Protein AF-A0A9X4NNP7-F1 (afdb_monomer)

Radius of gyration: 19.46 Å; Cα contacts (8 Å, |Δi|>4): 452; chains: 1; bounding box: 44×40×58 Å

Foldseek 3Di:
DEEEEAADEEPPPLVPDPSSVVQVVCVVVVHQAAYEHLYDHQCVLVVCVVVVNDDPVRYHDLVCLLAPDDAPFAAFAAPVNDDDDPQWDWDDDPFWIFTDHPPHTAKIFGAGPVRGTAWIWGQDPFGIWIWGAHRRHATAKIWDAGNVRHTAKMWGAHSHRHTQWMDGPQKIAGDPVRVVVDPDRIDNHVLVVSLRSVCVVCVVPDLVPYAYEYAPVDPSSVVSCPPPPRVVRYDYDYD

Secondary structure (DSSP, 8-state):
-EEEEE---TT--GGG-HHHHHHHHHHHTT--EEEEE-S--TTHHHHHHHTT---TTTEEEGGGGG--S--S-SSPPPTTTS---TTPEEEE-SSEEEEEETTEEEEEEEE-TTSSEEEEEEEETTEEEEEEE-TTS-EEEEEEEETTS-EEEEEEE-TTS-EEEEEETTEEEE-TTTGGGSS-SEES-HHHHHHHHHHHHTTT--TTT-EEEEETT-HHHHHHHTT-S-GGGEEEE--

InterPro domains:
  IPR022372 Accessory secretory system protein Asp1 [PF16993] (9-215)

Organism: NCBI:txid1358

Nearest PDB structures (foldseek):
  6oyc-assembly4_A  TM=8.440E-01  e=4.037E-16  Streptococcus agalactiae 2603V/R
  5vae-assembly5_E  TM=7.905E-01  e=2.064E-16  Streptococcus gordonii
  5vaf-assembly1_A  TM=8.059E-01  e=5.557E-15  Streptococcus gordonii
  5vae-assembly5_G  TM=7.915E-01  e=5.907E-15  Streptococcus gordonii
  5vae-assembly1_A  TM=7.847E-01  e=2.157E-13  Streptococcus gordonii

Sequence (239 aa):
MLYFLTDWRSEHPLESDILFNVNTIFQEGGFETKLINTQFSPFLNYLMNVFESYDSDHFIQLLDIMSNRFALNYAPLTLNDLDFPKGWERTYTRGSVLLSTEGLIKAEVYFNSFGFVSQVHYPTSLGKEIHVYSEKGTLLTQSSFDASGEAIEQRLFDEGGQLILTQWGGAVFIEKDYQKHFKKVTYASFKEICMELLHITLVNFNPKEDRLVVDGTNDWVMSLIEGIGFPESVVYIFS

Solvent-accessible surface area (backbone atoms only — not comparable to full-atom values): 13244 Å² total; per-residue (Å²): 82,39,36,36,55,43,68,52,43,73,89,56,67,54,92,78,31,66,67,55,53,53,49,50,54,40,47,77,70,71,44,63,54,32,41,37,28,71,38,77,34,56,51,47,68,63,56,32,45,77,70,76,61,67,43,80,90,36,50,41,55,52,74,55,77,76,49,88,51,68,54,80,39,89,45,52,30,46,80,83,75,54,92,65,68,88,76,48,47,80,46,82,57,99,72,37,36,39,29,24,47,97,87,42,75,55,33,38,39,32,55,44,98,87,69,31,43,36,36,39,38,30,70,46,98,58,27,34,35,38,38,33,33,25,52,32,43,28,59,34,36,45,37,34,26,36,76,88,65,50,73,56,36,39,37,38,33,28,43,57,64,46,70,41,34,42,33,45,86,55,30,30,40,45,28,80,93,46,31,88,82,44,98,55,53,64,39,78,30,65,64,58,52,52,42,53,45,49,53,60,76,47,67,82,65,44,64,91,73,28,35,42,37,34,51,68,77,38,67,69,61,48,62,55,53,75,77,50,95,52,67,90,23,53,43,72,41,80,127

pLDDT: mean 90.66, std 7.41, range [61.44, 98.31]

Mean predicted aligned error: 4.86 Å

Structure (mmCIF, N/CA/C/O backbone):
data_AF-A0A9X4NNP7-F1
#
_entry.id   AF-A0A9X4NNP7-F1
#
loop_
_atom_site.group_PDB
_atom_site.id
_atom_site.type_symbol
_atom_site.label_atom_id
_atom_site.label_alt_id
_atom_site.label_comp_id
_atom_site.label_asym_id
_atom_site.label_entity_id
_atom_site.label_seq_id
_atom_site.pdbx_PDB_ins_code
_atom_site.Cartn_x
_atom_site.Cartn_y
_atom_site.Cartn_z
_atom_site.occupancy
_atom_site.B_iso_or_equiv
_atom_site.auth_seq_id
_atom_site.auth_comp_id
_atom_site.auth_asym_id
_atom_site.auth_atom_id
_atom_site.pdbx_PDB_model_num
ATOM 1 N N . MET A 1 1 ? -7.729 4.854 25.369 1.00 94.06 1 MET A N 1
ATOM 2 C CA . MET A 1 1 ? -6.806 4.885 24.211 1.00 94.06 1 MET A CA 1
ATOM 3 C C . MET A 1 1 ? -7.452 5.659 23.064 1.00 94.06 1 MET A C 1
ATOM 5 O O . MET A 1 1 ? -8.674 5.616 22.925 1.00 94.06 1 MET A O 1
ATOM 9 N N . LEU A 1 2 ? -6.673 6.375 22.250 1.00 95.88 2 LEU A N 1
ATOM 10 C CA . LEU A 1 2 ? -7.163 7.005 21.014 1.00 95.88 2 LEU A CA 1
ATOM 11 C C . LEU A 1 2 ? -6.620 6.258 19.796 1.00 95.88 2 LEU A C 1
ATOM 13 O O . LEU A 1 2 ? -5.416 6.081 19.668 1.00 95.88 2 LEU A O 1
ATOM 17 N N . TYR A 1 3 ? -7.491 5.841 18.888 1.00 96.31 3 TYR A N 1
ATOM 18 C CA . TYR A 1 3 ? -7.107 5.191 17.639 1.00 96.31 3 TYR A CA 1
ATOM 19 C C . TYR A 1 3 ? -7.367 6.154 16.487 1.00 96.31 3 TYR A C 1
ATOM 21 O O . TYR A 1 3 ? -8.482 6.635 16.361 1.00 96.31 3 TYR A O 1
ATOM 29 N N . PHE A 1 4 ? -6.382 6.429 15.646 1.00 95.69 4 PHE A N 1
ATOM 30 C CA . PHE A 1 4 ? -6.497 7.317 14.492 1.00 95.69 4 PHE A CA 1
ATOM 31 C C . PHE A 1 4 ? -6.495 6.478 13.220 1.00 95.69 4 PHE A C 1
ATOM 33 O O . PHE A 1 4 ? -5.534 5.753 12.972 1.00 95.69 4 PHE A O 1
ATOM 40 N N . LEU A 1 5 ? -7.562 6.546 12.425 1.00 95.56 5 LEU A N 1
ATOM 41 C CA . LEU A 1 5 ? -7.679 5.777 11.186 1.00 95.56 5 LEU A CA 1
ATOM 42 C C . LEU A 1 5 ? -7.314 6.649 9.985 1.00 95.56 5 LEU A C 1
ATOM 44 O O . LEU A 1 5 ? -7.959 7.669 9.753 1.00 95.56 5 LEU A O 1
ATOM 48 N N . THR A 1 6 ? -6.311 6.233 9.216 1.00 93.69 6 THR A N 1
ATOM 49 C CA . THR A 1 6 ? -5.766 7.010 8.093 1.00 93.69 6 THR A CA 1
ATOM 50 C C . THR A 1 6 ? -5.793 6.210 6.791 1.00 93.69 6 THR A C 1
ATOM 52 O O . THR A 1 6 ? -6.004 4.991 6.783 1.00 93.69 6 THR A O 1
ATOM 55 N N . ASP A 1 7 ? -5.609 6.891 5.663 1.00 91.69 7 ASP A N 1
ATOM 56 C CA . ASP A 1 7 ? -5.553 6.310 4.318 1.00 91.69 7 ASP A CA 1
ATOM 57 C C . ASP A 1 7 ? -4.307 6.771 3.542 1.00 91.69 7 ASP A C 1
ATOM 59 O O . ASP A 1 7 ? -4.304 6.916 2.317 1.00 91.69 7 ASP A O 1
ATOM 63 N N . TRP A 1 8 ? -3.216 6.987 4.266 1.00 90.62 8 TRP A N 1
ATOM 64 C CA . TRP A 1 8 ? -1.974 7.486 3.706 1.00 90.62 8 TRP A CA 1
ATOM 65 C C . TRP A 1 8 ? -1.396 6.510 2.687 1.00 90.62 8 TRP A C 1
ATOM 67 O O . TRP A 1 8 ? -1.124 5.339 2.973 1.00 90.62 8 TRP A O 1
ATOM 77 N N . ARG A 1 9 ? -1.175 7.023 1.480 1.00 85.12 9 ARG A N 1
ATOM 78 C CA . ARG A 1 9 ? -0.478 6.324 0.397 1.00 85.12 9 ARG A CA 1
ATOM 79 C C . ARG A 1 9 ? 0.996 6.734 0.379 1.00 85.12 9 ARG A C 1
ATOM 81 O O . ARG A 1 9 ? 1.441 7.538 1.198 1.00 85.12 9 ARG A O 1
ATOM 88 N N . SER A 1 10 ? 1.764 6.172 -0.552 1.00 75.81 10 SER A N 1
ATOM 89 C CA . SER A 1 10 ? 3.160 6.563 -0.760 1.00 75.81 10 SER A CA 1
ATOM 90 C C . SER A 1 10 ? 3.303 8.081 -0.920 1.00 75.81 10 SER A C 1
ATOM 92 O O . SER A 1 10 ? 2.564 8.686 -1.691 1.00 75.81 10 SER A O 1
ATOM 94 N N . GLU A 1 11 ? 4.283 8.660 -0.220 1.00 75.62 11 GLU A N 1
ATOM 95 C CA . GLU A 1 11 ? 4.631 10.094 -0.262 1.00 75.62 11 GLU A CA 1
ATOM 96 C C . GLU A 1 11 ? 3.530 11.054 0.229 1.00 75.62 11 GLU A C 1
ATOM 98 O O . GLU A 1 11 ? 3.490 12.218 -0.169 1.00 75.62 11 GLU A O 1
ATOM 103 N N . HIS A 1 12 ? 2.648 10.592 1.122 1.00 83.25 12 HIS A N 1
ATOM 104 C CA . HIS A 1 12 ? 1.649 11.452 1.764 1.00 83.25 12 HIS A CA 1
ATOM 105 C C . HIS A 1 12 ? 2.305 12.612 2.545 1.00 83.25 12 HIS A C 1
ATOM 107 O O . HIS A 1 12 ? 3.239 12.365 3.317 1.00 83.25 12 HIS A O 1
ATOM 113 N N . PRO A 1 13 ? 1.834 13.865 2.397 1.00 86.19 13 PRO A N 1
ATOM 114 C CA . PRO A 1 13 ? 2.400 15.021 3.089 1.00 86.19 13 PRO A CA 1
ATOM 115 C C . PRO A 1 13 ? 1.948 15.061 4.559 1.00 86.19 13 PRO A C 1
ATOM 117 O O . PRO A 1 13 ? 1.040 15.800 4.926 1.00 86.19 13 PRO A O 1
ATOM 120 N N . LEU A 1 14 ? 2.592 14.262 5.415 1.00 86.56 14 LEU A N 1
ATOM 121 C CA . LEU A 1 14 ? 2.239 14.147 6.840 1.00 86.56 14 LEU A CA 1
ATOM 122 C C . LEU A 1 14 ? 2.280 15.489 7.591 1.00 86.56 14 LEU A C 1
ATOM 124 O O . LEU A 1 14 ? 1.477 15.706 8.490 1.00 86.56 14 LEU A O 1
ATOM 128 N N . GLU A 1 15 ? 3.159 16.413 7.196 1.00 86.06 15 GLU A N 1
ATOM 129 C CA . GLU A 1 15 ? 3.287 17.737 7.824 1.00 86.06 15 GLU A CA 1
ATOM 130 C C . GLU A 1 15 ? 1.986 18.558 7.801 1.00 86.06 15 GLU A C 1
ATOM 132 O O . GLU A 1 15 ? 1.711 19.320 8.729 1.00 86.06 15 GLU A O 1
ATOM 137 N N . SER A 1 16 ? 1.164 18.392 6.764 1.00 88.69 16 SER A N 1
ATOM 138 C CA . SER A 1 16 ? -0.122 19.077 6.618 1.00 88.6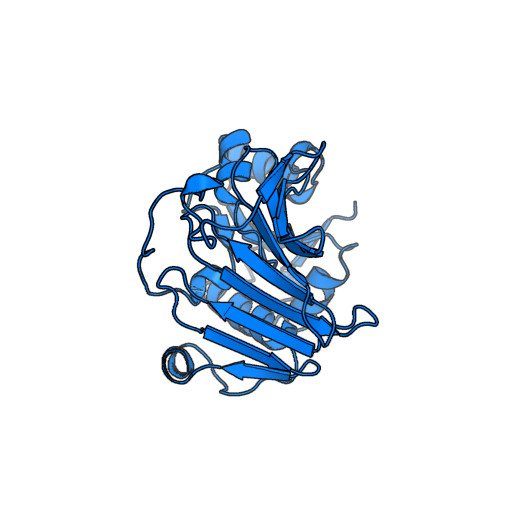9 16 SER A CA 1
ATOM 139 C C . SER A 1 16 ? -1.315 18.183 6.955 1.00 88.69 16 SER A C 1
ATOM 141 O O . SER A 1 16 ? -2.455 18.642 6.889 1.00 88.69 16 SER A O 1
ATOM 143 N N . ASP A 1 17 ? -1.076 16.930 7.344 1.00 91.44 17 ASP A N 1
ATOM 144 C CA . ASP A 1 17 ? -2.130 15.976 7.660 1.00 91.44 17 ASP A CA 1
ATOM 145 C C . ASP A 1 17 ? -2.715 16.240 9.053 1.00 91.44 17 ASP A C 1
ATOM 147 O O . ASP A 1 17 ? -2.006 16.297 10.062 1.00 91.44 17 ASP A O 1
ATOM 151 N N . ILE A 1 18 ? -4.033 16.423 9.123 1.00 91.62 18 ILE A N 1
ATOM 152 C CA . ILE A 1 18 ? -4.702 16.776 10.376 1.00 91.62 18 ILE A CA 1
ATOM 153 C C . ILE A 1 18 ? -4.668 15.634 11.393 1.00 91.62 18 ILE A C 1
ATOM 155 O O . ILE A 1 18 ? -4.502 15.889 12.584 1.00 91.62 18 ILE A O 1
ATOM 159 N N . LEU A 1 19 ? -4.806 14.382 10.949 1.00 93.44 19 LEU A N 1
ATOM 160 C CA . LEU A 1 19 ? -4.836 13.228 11.842 1.00 93.44 19 LEU A CA 1
ATOM 161 C C . LEU A 1 19 ? -3.448 12.963 12.409 1.00 93.44 19 LEU A C 1
ATOM 163 O O . LEU A 1 19 ? -3.337 12.686 13.601 1.00 93.44 19 LEU A O 1
ATOM 167 N N . PHE A 1 20 ? -2.405 13.119 11.591 1.00 92.19 20 PHE A N 1
ATOM 168 C CA . PHE A 1 20 ? -1.019 13.077 12.045 1.00 92.19 20 PHE A CA 1
ATOM 169 C C . PHE A 1 20 ? -0.768 14.146 13.111 1.00 92.19 20 PHE A C 1
ATOM 171 O O . PHE A 1 20 ? -0.392 13.823 14.234 1.00 92.19 20 PHE A O 1
ATOM 178 N N . ASN A 1 21 ? -1.067 15.408 12.800 1.00 91.62 21 ASN A N 1
ATOM 179 C CA . ASN A 1 21 ? -0.812 16.527 13.704 1.00 91.62 21 ASN A CA 1
ATOM 180 C C . ASN A 1 21 ? -1.601 16.418 15.021 1.00 91.62 21 ASN A C 1
ATOM 182 O O . ASN A 1 21 ? -1.053 16.651 16.099 1.00 91.62 21 ASN A O 1
ATOM 186 N N . VAL A 1 22 ? -2.880 16.031 14.965 1.00 93.12 22 VAL A N 1
ATOM 187 C CA . VAL A 1 22 ? -3.701 15.831 16.169 1.00 93.12 22 VAL A CA 1
ATOM 188 C C . VAL A 1 22 ? -3.184 14.651 16.990 1.00 93.12 22 VAL A C 1
ATOM 190 O O . VAL A 1 22 ? -3.084 14.773 18.210 1.00 93.12 22 VAL A O 1
ATOM 193 N N . ASN A 1 23 ? -2.811 13.539 16.350 1.00 92.69 23 ASN A N 1
ATOM 194 C CA . ASN A 1 23 ? -2.184 12.409 17.032 1.00 92.69 23 ASN A CA 1
ATOM 195 C C . ASN A 1 23 ? -0.920 12.844 17.791 1.00 92.69 23 ASN A C 1
ATOM 197 O O . ASN A 1 23 ? -0.802 12.548 18.979 1.00 92.69 23 ASN A O 1
ATOM 201 N N . THR A 1 24 ? -0.026 13.592 17.141 1.00 90.31 24 THR A N 1
ATOM 202 C CA . THR A 1 24 ? 1.215 14.097 17.749 1.00 90.31 24 THR A CA 1
ATOM 203 C C . THR A 1 24 ? 0.930 14.965 18.975 1.00 90.31 24 THR A C 1
ATOM 205 O O . THR A 1 24 ? 1.512 14.740 20.033 1.00 90.31 24 THR A O 1
ATOM 208 N N . ILE A 1 25 ? -0.045 15.879 18.898 1.00 92.19 25 ILE A N 1
ATOM 209 C CA . ILE A 1 25 ? -0.452 16.715 20.044 1.00 92.19 25 ILE A CA 1
ATOM 210 C C . ILE A 1 25 ? -0.930 15.858 21.228 1.00 92.19 25 ILE A C 1
ATOM 212 O O . ILE A 1 25 ? -0.597 16.140 22.381 1.00 92.19 25 ILE A O 1
ATOM 216 N N . PHE A 1 26 ? -1.717 14.808 20.975 1.00 93.00 26 PHE A N 1
ATOM 217 C CA . PHE A 1 26 ? -2.173 13.908 22.038 1.00 93.00 26 PHE A CA 1
ATOM 218 C C . PHE A 1 26 ? -1.019 13.100 22.645 1.00 93.00 26 PHE A C 1
ATOM 220 O O . PHE A 1 26 ? -0.971 12.956 23.868 1.00 93.00 26 PHE A O 1
ATOM 227 N N . GLN A 1 27 ? -0.079 12.625 21.825 1.00 89.62 27 GLN A N 1
ATOM 228 C CA . GLN A 1 27 ? 1.123 11.931 22.298 1.00 89.62 27 GLN A CA 1
ATOM 229 C C . GLN A 1 27 ? 1.975 12.828 23.201 1.00 89.62 27 GLN A C 1
ATOM 231 O O . GLN A 1 27 ? 2.314 12.430 24.315 1.00 89.62 27 GLN A O 1
ATOM 236 N N . GLU A 1 28 ? 2.247 14.065 22.780 1.00 89.88 28 GLU A N 1
ATOM 237 C CA . GLU A 1 28 ? 2.969 15.061 23.586 1.00 89.88 28 GLU A CA 1
ATOM 238 C C . GLU A 1 28 ? 2.239 15.390 24.898 1.00 89.88 28 GLU A C 1
ATOM 240 O O . GLU A 1 28 ? 2.865 15.627 25.932 1.00 89.88 28 GLU A O 1
ATOM 245 N N . GLY A 1 29 ? 0.904 15.354 24.877 1.00 91.81 29 GLY A N 1
ATOM 246 C CA . GLY A 1 29 ? 0.049 15.501 26.054 1.00 91.81 29 GLY A CA 1
ATOM 247 C C . GLY A 1 29 ? 0.028 14.290 26.998 1.00 91.81 29 GLY A C 1
ATOM 248 O O . GLY A 1 29 ? -0.667 14.342 28.014 1.00 91.81 29 GLY A O 1
ATOM 249 N N . GLY A 1 30 ? 0.753 13.211 26.687 1.00 91.12 30 GLY A N 1
ATOM 250 C CA . GLY A 1 30 ? 0.820 11.990 27.495 1.00 91.12 30 GLY A CA 1
ATOM 251 C C . GLY A 1 30 ? -0.376 11.050 27.327 1.00 91.12 30 GLY A C 1
ATOM 252 O O . GLY A 1 30 ? -0.599 10.193 28.183 1.00 91.12 30 GLY A O 1
ATOM 253 N N . PHE A 1 31 ? -1.165 11.204 26.260 1.00 92.25 31 PHE A N 1
ATOM 254 C CA . PHE A 1 31 ? -2.238 10.268 25.937 1.00 92.25 31 PHE A CA 1
ATOM 255 C C . PHE A 1 31 ? -1.692 9.073 25.160 1.00 92.25 31 PHE A C 1
ATOM 257 O O . PHE A 1 31 ? -0.911 9.222 24.222 1.00 92.25 31 PHE A O 1
ATOM 264 N N . GLU A 1 32 ? -2.177 7.881 25.498 1.00 92.75 32 GLU A N 1
ATOM 265 C CA . GLU A 1 32 ? -1.923 6.696 24.687 1.00 92.75 32 GLU A CA 1
ATOM 266 C C . GLU A 1 32 ? -2.719 6.778 23.378 1.00 92.75 32 GLU A C 1
ATOM 268 O O . GLU A 1 32 ? -3.952 6.932 23.381 1.00 92.75 32 GLU A O 1
ATOM 273 N N . THR A 1 33 ? -2.005 6.660 22.259 1.00 93.12 33 THR A N 1
ATOM 274 C CA . THR A 1 33 ? -2.558 6.754 20.906 1.00 93.12 33 THR A CA 1
ATOM 275 C C . THR A 1 33 ? -2.085 5.598 20.025 1.00 93.12 33 THR A C 1
ATOM 277 O O . THR A 1 33 ? -1.034 5.006 20.265 1.00 93.12 33 THR A O 1
ATOM 280 N N . LYS A 1 34 ? -2.849 5.274 18.981 1.00 92.88 34 LYS A N 1
ATOM 281 C CA . LYS A 1 34 ? -2.436 4.371 17.904 1.00 92.88 34 LYS A CA 1
ATOM 282 C C . LYS A 1 34 ? -2.893 4.893 16.554 1.00 92.88 34 LYS A C 1
ATOM 284 O O . LYS A 1 34 ? -4.090 5.045 16.334 1.00 92.88 34 LYS A O 1
ATOM 289 N N . LEU A 1 35 ? -1.965 5.088 15.631 1.00 93.00 35 LEU A N 1
ATOM 290 C CA . LEU A 1 35 ? -2.244 5.356 14.224 1.00 93.00 35 LEU A CA 1
ATOM 291 C C . LEU A 1 35 ? -2.400 4.036 13.468 1.00 93.00 35 LEU A C 1
ATOM 293 O O . LEU A 1 35 ? -1.536 3.166 13.537 1.00 93.00 35 LEU A O 1
ATOM 297 N N . ILE A 1 36 ? -3.500 3.886 12.738 1.00 93.81 36 ILE A N 1
ATOM 298 C CA . ILE A 1 36 ? -3.808 2.719 11.913 1.00 93.81 36 ILE A CA 1
ATOM 299 C C . ILE A 1 36 ? -3.948 3.195 10.471 1.00 93.81 36 ILE A C 1
ATOM 301 O O . ILE A 1 36 ? -4.962 3.792 10.106 1.00 93.81 36 ILE A O 1
ATOM 305 N N . ASN A 1 37 ? -2.955 2.900 9.637 1.00 92.75 37 ASN A N 1
ATOM 306 C CA . ASN A 1 37 ? -3.042 3.188 8.213 1.00 92.75 37 ASN A CA 1
ATOM 307 C C . ASN A 1 37 ? -3.744 2.047 7.475 1.00 92.75 37 ASN A C 1
ATOM 309 O O . ASN A 1 37 ? -3.331 0.887 7.550 1.00 92.75 37 ASN A O 1
ATOM 313 N N . THR A 1 38 ? -4.806 2.380 6.748 1.00 91.75 38 THR A N 1
ATOM 314 C CA . THR A 1 38 ? -5.651 1.416 6.025 1.00 91.75 38 THR A CA 1
ATOM 315 C C . THR A 1 38 ? -5.232 1.206 4.577 1.00 91.75 38 THR A C 1
ATOM 317 O O . THR A 1 38 ? -5.689 0.255 3.939 1.00 91.75 38 THR A O 1
ATOM 320 N N . GLN A 1 39 ? -4.385 2.091 4.054 1.00 87.75 39 GLN A N 1
ATOM 321 C CA . GLN A 1 39 ? -3.874 2.028 2.693 1.00 87.75 39 GLN A CA 1
ATOM 322 C C . GLN A 1 39 ? -2.483 1.407 2.655 1.00 87.75 39 GLN A C 1
ATOM 324 O O . GLN A 1 39 ? -1.775 1.304 3.655 1.00 87.75 39 GLN A O 1
ATOM 329 N N . PHE A 1 40 ? -2.096 0.978 1.461 1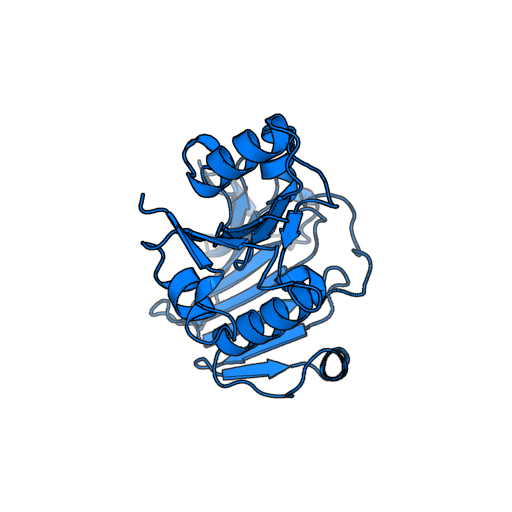.00 82.69 40 PHE A N 1
ATOM 330 C CA . PHE A 1 40 ? -0.776 0.425 1.235 1.00 82.69 40 PHE A CA 1
ATOM 331 C C . PHE A 1 40 ? 0.262 1.538 1.076 1.00 82.69 40 PHE A C 1
ATOM 333 O O . PHE A 1 40 ? 0.170 2.332 0.137 1.00 82.69 40 PHE A O 1
ATOM 340 N N . SER A 1 41 ? 1.257 1.588 1.966 1.00 86.69 41 SER A N 1
ATOM 341 C CA . SER A 1 41 ? 2.330 2.587 1.916 1.00 86.69 41 SER A CA 1
ATOM 342 C C . SER A 1 41 ? 3.699 1.943 2.199 1.00 86.69 41 SER A C 1
ATOM 344 O O . SER A 1 41 ? 4.173 1.917 3.334 1.00 86.69 41 SER A O 1
ATOM 346 N N . PRO A 1 42 ? 4.361 1.411 1.153 1.00 87.19 42 PRO A N 1
ATOM 347 C CA . PRO A 1 42 ? 5.600 0.629 1.258 1.00 87.19 42 PRO A CA 1
ATOM 348 C C . PRO A 1 42 ? 6.785 1.280 1.980 1.00 87.19 42 PRO A C 1
ATOM 350 O O . PRO A 1 42 ? 7.691 0.570 2.401 1.00 87.19 42 PRO A O 1
ATOM 353 N N . PHE A 1 43 ? 6.804 2.613 2.062 1.00 87.50 43 PHE A N 1
ATOM 354 C CA . PHE A 1 43 ? 7.888 3.416 2.642 1.00 87.50 43 PHE A CA 1
ATOM 355 C C . PHE A 1 43 ? 7.400 4.279 3.810 1.00 87.50 43 PHE A C 1
ATOM 357 O O . PHE A 1 43 ? 7.986 5.319 4.121 1.00 87.50 43 PHE A O 1
ATOM 364 N N . LEU A 1 44 ? 6.292 3.892 4.443 1.00 84.00 44 LEU A N 1
ATOM 365 C CA . LEU A 1 44 ? 5.708 4.691 5.510 1.00 84.00 44 LEU A CA 1
ATOM 366 C C . LEU A 1 44 ? 6.607 4.769 6.741 1.00 84.00 44 LEU A C 1
ATOM 368 O O . LEU A 1 44 ? 6.647 5.822 7.361 1.00 84.00 44 LEU A O 1
ATOM 372 N N . ASN A 1 45 ? 7.399 3.740 7.063 1.00 82.81 45 ASN A N 1
ATOM 373 C CA . ASN A 1 45 ? 8.311 3.836 8.207 1.00 82.81 45 ASN A CA 1
ATOM 374 C C . ASN A 1 45 ? 9.426 4.857 7.951 1.00 82.81 45 ASN A C 1
ATOM 376 O O . ASN A 1 45 ? 9.798 5.591 8.864 1.00 82.81 45 ASN A O 1
ATOM 380 N N . TYR A 1 46 ? 9.906 4.972 6.708 1.00 86.19 46 TYR A N 1
ATOM 381 C CA . TYR A 1 46 ? 10.812 6.056 6.320 1.00 86.19 46 TYR A CA 1
ATOM 382 C C . TYR A 1 46 ? 10.163 7.432 6.494 1.00 86.19 46 TYR A C 1
ATOM 384 O O . TYR A 1 46 ? 10.792 8.326 7.055 1.00 86.19 46 TYR A O 1
ATOM 392 N N . LEU A 1 47 ? 8.907 7.598 6.066 1.00 82.81 47 LEU A N 1
ATOM 393 C CA . LEU A 1 47 ? 8.164 8.846 6.271 1.00 82.81 47 LEU A CA 1
ATOM 394 C C . LEU A 1 47 ? 7.977 9.153 7.763 1.00 82.81 47 LEU A C 1
ATOM 396 O O . LEU A 1 47 ? 8.274 10.261 8.183 1.00 82.81 47 LEU A O 1
ATOM 400 N N . MET A 1 48 ? 7.569 8.181 8.580 1.00 83.31 48 MET A N 1
ATOM 401 C CA . MET A 1 48 ? 7.380 8.364 10.026 1.00 83.31 48 MET A CA 1
ATOM 402 C C . MET A 1 48 ? 8.688 8.706 10.754 1.00 83.31 48 MET A C 1
ATOM 404 O O . MET A 1 48 ? 8.680 9.502 11.691 1.00 83.31 48 MET A O 1
ATOM 408 N N . ASN A 1 49 ? 9.819 8.149 10.308 1.00 84.12 49 ASN A N 1
ATOM 409 C CA . ASN A 1 49 ? 11.143 8.454 10.856 1.00 84.12 49 ASN A CA 1
ATOM 410 C C . ASN A 1 49 ? 11.540 9.922 10.619 1.00 84.12 49 ASN A C 1
ATOM 412 O O . ASN A 1 49 ? 12.092 10.550 11.518 1.00 84.12 49 ASN A O 1
ATOM 416 N N . VAL A 1 50 ? 11.182 10.514 9.470 1.00 81.69 50 VAL A N 1
ATOM 417 C CA . VAL A 1 50 ? 11.421 11.951 9.204 1.00 81.69 50 VAL A CA 1
ATOM 418 C C . VAL A 1 50 ? 10.803 12.847 10.284 1.00 81.69 50 VAL A C 1
ATOM 420 O O . VAL A 1 50 ? 11.363 13.895 10.591 1.00 81.69 50 VAL A O 1
ATOM 423 N N . PHE A 1 51 ? 9.691 12.426 10.887 1.00 79.19 51 PHE A N 1
ATOM 424 C CA . PHE A 1 51 ? 8.998 13.170 11.940 1.00 79.19 51 PHE A CA 1
ATOM 425 C C . PHE A 1 51 ? 9.326 12.682 13.356 1.00 79.19 51 PHE A C 1
ATOM 427 O O . PHE A 1 51 ? 8.569 12.965 14.282 1.00 79.19 51 PHE A O 1
ATOM 434 N N . GLU A 1 52 ? 10.392 11.891 13.531 1.00 76.69 52 GLU A N 1
ATOM 435 C CA . GLU A 1 52 ? 10.787 11.291 14.820 1.00 76.69 52 GLU A CA 1
ATOM 436 C C . GLU A 1 52 ? 9.650 10.503 15.505 1.00 76.69 52 GLU A C 1
ATOM 438 O O . GLU A 1 52 ? 9.696 10.205 16.694 1.00 76.69 52 GLU A O 1
ATOM 443 N N . SER A 1 53 ? 8.630 10.128 14.731 1.00 68.75 53 SER A N 1
ATOM 444 C CA . SER A 1 53 ? 7.393 9.491 15.191 1.00 68.75 53 SER A CA 1
ATOM 445 C C . SER A 1 53 ? 7.406 7.986 14.914 1.00 68.75 53 SER A C 1
ATOM 447 O O . SER A 1 53 ? 6.363 7.329 14.913 1.00 68.75 53 SER A O 1
ATOM 449 N N . TYR A 1 54 ? 8.585 7.429 14.619 1.00 61.44 54 TYR A N 1
ATOM 450 C CA . TYR A 1 54 ? 8.749 5.996 14.429 1.00 61.44 54 TYR A CA 1
ATOM 451 C C . TYR A 1 54 ? 8.719 5.290 15.784 1.00 61.44 54 TYR A C 1
ATOM 453 O O . TYR A 1 54 ? 9.732 5.170 16.473 1.00 61.44 54 TYR A O 1
ATOM 461 N N . ASP A 1 55 ? 7.538 4.793 16.130 1.00 69.62 55 ASP A N 1
ATOM 462 C CA . ASP A 1 55 ? 7.346 3.847 17.213 1.00 69.62 55 ASP A CA 1
ATOM 463 C C . ASP A 1 55 ? 6.395 2.737 16.750 1.00 69.62 55 ASP A C 1
ATOM 465 O O . ASP A 1 55 ? 5.213 2.967 16.476 1.00 69.62 55 ASP A O 1
ATOM 469 N N . SER A 1 56 ? 6.926 1.516 16.655 1.00 64.44 56 SER A N 1
ATOM 470 C CA . SER A 1 56 ? 6.174 0.331 16.237 1.00 64.44 56 SER A CA 1
ATOM 471 C C . SER A 1 56 ? 5.008 -0.007 17.168 1.00 64.44 56 SER A C 1
ATOM 473 O O . SER A 1 56 ? 4.089 -0.709 16.750 1.00 64.44 56 SER A O 1
ATOM 475 N N . ASP A 1 57 ? 5.011 0.486 18.408 1.00 72.50 57 ASP A N 1
ATOM 476 C CA . ASP A 1 57 ? 3.917 0.252 19.354 1.00 72.50 57 ASP A CA 1
ATOM 477 C C . ASP A 1 57 ? 2.718 1.189 19.109 1.00 72.50 57 ASP A C 1
ATOM 479 O O . ASP A 1 57 ? 1.576 0.852 19.462 1.00 72.50 57 ASP A O 1
ATOM 483 N N . HIS A 1 58 ? 2.962 2.321 18.437 1.00 80.31 58 HIS A N 1
ATOM 484 C CA . HIS A 1 58 ? 1.996 3.397 18.197 1.00 80.31 58 HIS A CA 1
ATOM 485 C C . HIS A 1 58 ? 1.532 3.491 16.737 1.00 80.31 58 HIS A C 1
ATOM 487 O O . HIS A 1 58 ? 0.590 4.229 16.449 1.00 80.31 58 HIS A O 1
ATOM 493 N N . PHE A 1 59 ? 2.138 2.737 15.818 1.00 86.19 59 PHE A N 1
ATOM 494 C CA . PHE A 1 59 ? 1.807 2.768 14.395 1.00 86.19 59 PHE A CA 1
ATOM 495 C C . PHE A 1 59 ? 1.533 1.365 13.831 1.00 86.19 59 PHE A C 1
ATOM 497 O O . PHE A 1 59 ? 2.321 0.440 14.006 1.00 86.19 59 PHE A O 1
ATOM 504 N N . ILE A 1 60 ? 0.406 1.204 13.136 1.00 87.94 60 ILE A N 1
ATOM 505 C CA . ILE A 1 60 ? -0.057 -0.065 12.564 1.00 87.94 60 ILE A CA 1
ATOM 506 C C . ILE A 1 60 ? -0.352 0.136 11.078 1.00 87.94 60 ILE A C 1
ATOM 508 O O . ILE A 1 60 ? -1.268 0.874 10.716 1.00 87.94 60 ILE A O 1
ATOM 512 N N . GLN A 1 61 ? 0.351 -0.591 10.209 1.00 87.81 61 GLN A N 1
ATOM 513 C CA . GLN A 1 61 ? -0.104 -0.790 8.833 1.00 87.81 61 GLN A CA 1
ATOM 514 C C . GLN A 1 61 ? -1.055 -1.974 8.792 1.00 87.81 61 GLN A C 1
ATOM 516 O O . GLN A 1 61 ? -0.696 -3.097 9.145 1.00 87.81 61 GLN A O 1
ATOM 521 N N . LEU A 1 62 ? -2.282 -1.732 8.346 1.00 87.56 62 LEU A N 1
ATOM 522 C CA . LEU A 1 62 ? -3.339 -2.733 8.408 1.00 87.56 62 LEU A CA 1
ATOM 523 C C . LEU A 1 62 ? -2.990 -4.011 7.634 1.00 87.56 62 LEU A C 1
ATOM 525 O O . LEU A 1 62 ? -3.328 -5.113 8.058 1.00 87.56 62 LEU A O 1
ATOM 529 N N . LEU A 1 63 ? -2.293 -3.859 6.509 1.00 82.00 63 LEU A N 1
ATOM 530 C CA . LEU A 1 63 ? -1.929 -4.967 5.630 1.00 82.00 63 LEU A CA 1
ATOM 531 C C . LEU A 1 63 ? -0.731 -5.777 6.155 1.00 82.00 63 LEU A C 1
ATOM 533 O O . LEU A 1 63 ? -0.605 -6.952 5.812 1.00 82.00 63 LEU A O 1
ATOM 537 N N . ASP A 1 64 ? 0.073 -5.222 7.065 1.00 80.50 64 ASP A N 1
ATOM 538 C CA . ASP A 1 64 ? 1.198 -5.945 7.673 1.00 80.50 64 ASP A CA 1
ATOM 539 C C . ASP A 1 64 ? 0.729 -7.034 8.647 1.00 80.50 64 ASP A C 1
ATOM 541 O O . ASP A 1 64 ? 1.449 -8.001 8.882 1.00 80.50 64 ASP A O 1
ATOM 545 N N . ILE A 1 65 ? -0.511 -6.953 9.144 1.00 78.56 65 ILE A N 1
ATOM 546 C CA . ILE A 1 65 ? -1.129 -7.967 10.023 1.00 78.56 65 ILE A CA 1
ATOM 547 C C . ILE A 1 65 ? -1.165 -9.351 9.359 1.00 78.56 65 ILE A C 1
ATOM 549 O O . ILE A 1 65 ? -1.166 -10.383 10.032 1.00 78.56 65 ILE A O 1
ATOM 553 N N . MET A 1 66 ? -1.193 -9.386 8.028 1.00 74.69 66 MET A N 1
ATOM 554 C CA . MET A 1 66 ? -1.241 -10.618 7.242 1.00 74.69 66 MET A CA 1
ATOM 555 C C . MET A 1 66 ? 0.143 -11.272 7.105 1.00 74.69 66 MET A C 1
ATOM 557 O O . MET A 1 66 ? 0.240 -12.476 6.846 1.00 74.69 66 MET A O 1
ATOM 561 N N . SER A 1 67 ? 1.214 -10.495 7.277 1.00 68.38 67 SER A N 1
ATOM 562 C CA . SER A 1 67 ? 2.590 -10.896 6.996 1.00 68.38 67 SER A CA 1
ATOM 563 C C . SER A 1 67 ? 3.217 -11.590 8.205 1.00 68.38 67 SER A C 1
ATOM 565 O O . SER A 1 67 ? 3.609 -10.961 9.179 1.00 68.38 67 SER A O 1
ATOM 567 N N . ASN A 1 68 ? 3.358 -12.916 8.129 1.00 61.50 68 ASN A N 1
ATOM 568 C CA . ASN A 1 68 ? 4.001 -13.731 9.174 1.00 61.50 68 ASN A CA 1
ATOM 569 C C . ASN A 1 68 ? 5.441 -14.143 8.841 1.00 61.50 68 ASN A C 1
ATOM 571 O O . ASN A 1 68 ? 6.017 -14.991 9.527 1.00 61.50 68 ASN A O 1
ATOM 575 N N . ARG A 1 69 ? 6.015 -13.611 7.760 1.00 65.31 69 ARG A N 1
ATOM 576 C CA . ARG A 1 69 ? 7.354 -13.981 7.300 1.00 65.31 69 ARG A CA 1
ATOM 577 C C . ARG A 1 69 ? 8.297 -12.796 7.384 1.00 65.31 69 ARG A C 1
ATOM 579 O O . ARG A 1 69 ? 7.927 -11.659 7.109 1.00 65.31 69 ARG A O 1
ATOM 586 N N . PHE A 1 70 ? 9.529 -13.099 7.777 1.00 64.75 70 PHE A N 1
ATOM 587 C CA . PHE A 1 70 ? 10.617 -12.138 7.727 1.00 64.75 70 PHE A CA 1
ATOM 588 C C . PHE A 1 70 ? 10.928 -11.782 6.279 1.00 64.75 70 PHE A C 1
ATOM 590 O O . PHE A 1 70 ? 10.787 -12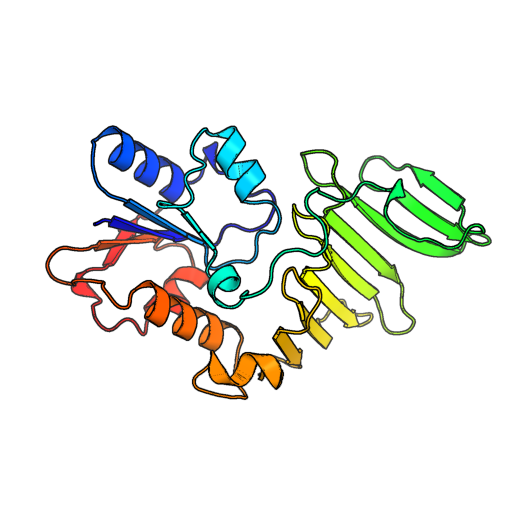.617 5.383 1.00 64.75 70 PHE A O 1
ATOM 597 N N . ALA A 1 71 ? 11.372 -10.545 6.087 1.00 67.19 71 ALA A N 1
ATOM 598 C CA . ALA A 1 71 ? 11.757 -10.072 4.779 1.00 67.19 71 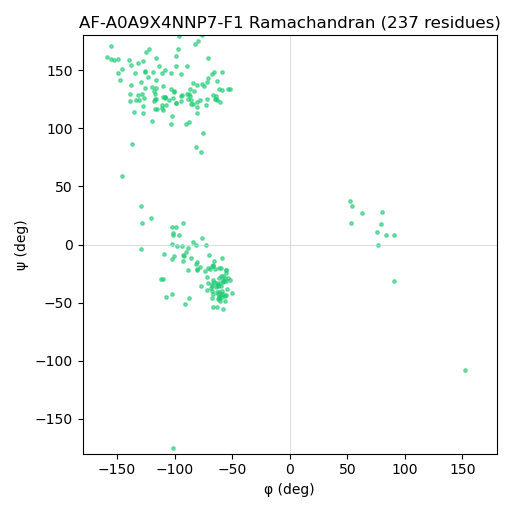ALA A CA 1
ATOM 599 C C . ALA A 1 71 ? 12.956 -10.859 4.233 1.00 67.19 71 ALA A C 1
ATOM 601 O O . ALA A 1 71 ? 13.877 -11.205 4.981 1.00 67.19 71 ALA A O 1
ATOM 602 N N . LEU A 1 72 ? 12.934 -11.159 2.931 1.00 64.06 72 LEU A N 1
ATOM 603 C CA . LEU A 1 72 ? 14.076 -11.785 2.250 1.00 64.06 72 LEU A CA 1
ATOM 604 C C . LEU A 1 72 ? 15.277 -10.835 2.185 1.00 64.06 72 LEU A C 1
ATOM 606 O O . LEU A 1 72 ? 16.423 -11.271 2.283 1.00 64.06 72 LEU A O 1
ATOM 610 N N . ASN A 1 73 ? 14.986 -9.543 2.059 1.00 71.88 73 ASN A N 1
ATOM 611 C CA . ASN A 1 73 ? 15.937 -8.445 2.046 1.00 71.88 73 ASN A CA 1
ATOM 612 C C . ASN A 1 73 ? 15.692 -7.543 3.270 1.00 71.88 73 ASN A C 1
ATOM 614 O O . ASN A 1 73 ? 14.632 -7.587 3.885 1.00 71.88 73 ASN A O 1
ATOM 618 N N . TYR A 1 74 ? 16.682 -6.737 3.657 1.00 80.88 74 TYR A N 1
ATOM 619 C CA . TYR A 1 74 ? 16.593 -5.850 4.832 1.00 80.88 74 TYR A CA 1
ATOM 620 C C . TYR A 1 74 ? 16.969 -4.402 4.502 1.00 80.88 74 TYR A C 1
ATOM 622 O O . TYR A 1 74 ? 17.320 -3.631 5.393 1.00 80.88 74 TYR A O 1
ATOM 630 N N . ALA A 1 75 ? 16.939 -4.042 3.221 1.00 89.19 75 ALA A N 1
ATOM 631 C CA . ALA A 1 75 ? 17.276 -2.708 2.753 1.00 89.19 75 ALA A CA 1
ATOM 632 C C . ALA A 1 75 ? 16.476 -2.374 1.488 1.00 89.19 75 ALA A C 1
ATOM 634 O O . ALA A 1 75 ? 16.228 -3.275 0.681 1.00 89.19 75 ALA A O 1
ATOM 635 N N . PRO A 1 76 ? 16.111 -1.100 1.276 1.00 92.62 76 PRO A N 1
ATOM 636 C CA . PRO A 1 76 ? 15.456 -0.689 0.046 1.00 92.62 76 PRO A CA 1
ATOM 637 C C . PRO A 1 76 ? 16.311 -1.000 -1.184 1.00 92.62 76 PRO A C 1
ATOM 639 O O . PRO A 1 76 ? 17.540 -0.906 -1.137 1.00 92.62 76 PRO A O 1
ATOM 642 N N . LEU A 1 77 ? 15.658 -1.291 -2.309 1.00 94.56 77 LEU A N 1
ATOM 643 C CA . LEU A 1 77 ? 16.363 -1.541 -3.563 1.00 94.56 77 LEU A CA 1
ATOM 644 C C . LEU A 1 77 ? 16.957 -0.253 -4.134 1.00 94.56 77 LEU A C 1
ATOM 646 O O . LEU A 1 77 ? 16.321 0.804 -4.188 1.00 94.56 77 LEU A O 1
ATOM 650 N N . THR A 1 78 ? 18.165 -0.377 -4.663 1.00 94.94 78 THR A N 1
ATOM 651 C CA . THR A 1 78 ? 18.751 0.559 -5.617 1.00 94.94 78 THR A CA 1
ATOM 652 C C . THR A 1 78 ? 18.560 0.036 -7.040 1.00 94.94 78 THR A C 1
ATOM 654 O O . THR A 1 78 ? 18.236 -1.129 -7.271 1.00 94.94 78 THR A O 1
ATOM 657 N N . LEU A 1 79 ? 18.822 0.883 -8.039 1.00 94.56 79 LEU A N 1
ATOM 658 C CA . LEU A 1 79 ? 18.752 0.478 -9.448 1.00 94.56 79 LEU A CA 1
ATOM 659 C C . LEU A 1 79 ? 19.658 -0.724 -9.782 1.00 94.56 79 LEU A C 1
ATOM 661 O O . LEU A 1 79 ? 19.372 -1.464 -10.719 1.00 94.56 79 LEU A O 1
ATOM 665 N N . ASN A 1 80 ? 20.771 -0.894 -9.065 1.00 92.44 80 ASN A N 1
ATOM 666 C CA . ASN A 1 80 ? 21.735 -1.958 -9.345 1.00 92.44 80 ASN A CA 1
ATOM 667 C C . ASN A 1 80 ? 21.337 -3.311 -8.750 1.00 92.44 80 ASN A C 1
ATOM 669 O O . ASN A 1 80 ? 21.879 -4.322 -9.186 1.00 92.44 80 ASN A O 1
ATOM 673 N N . ASP A 1 81 ? 20.401 -3.324 -7.803 1.00 93.75 81 ASP A N 1
ATOM 674 C CA . ASP A 1 81 ? 19.899 -4.552 -7.182 1.00 93.75 81 ASP A CA 1
ATOM 675 C C . ASP A 1 81 ? 18.855 -5.253 -8.066 1.00 93.75 81 ASP A C 1
ATOM 677 O O . ASP A 1 81 ? 18.545 -6.426 -7.869 1.00 93.75 81 ASP A O 1
ATOM 681 N N . LEU A 1 82 ? 18.323 -4.545 -9.068 1.00 92.88 82 LEU A N 1
ATOM 682 C CA . LEU A 1 82 ? 17.391 -5.089 -10.047 1.00 92.88 82 LEU A CA 1
ATOM 683 C C . LEU A 1 82 ? 18.143 -5.857 -11.145 1.00 92.88 82 LEU A C 1
ATOM 685 O O . LEU A 1 82 ? 18.982 -5.298 -11.861 1.00 92.88 82 LEU A O 1
ATOM 689 N N . ASP A 1 83 ? 17.800 -7.136 -11.313 1.00 91.44 83 ASP A N 1
ATOM 690 C CA . ASP A 1 83 ? 18.413 -8.014 -12.313 1.00 91.44 83 ASP A CA 1
ATOM 691 C C . ASP A 1 83 ? 17.791 -7.799 -13.700 1.00 91.44 83 ASP A C 1
ATOM 693 O O . ASP A 1 83 ? 16.853 -8.479 -14.122 1.00 91.44 83 ASP A O 1
ATOM 697 N N . PHE A 1 84 ? 18.299 -6.793 -14.409 1.00 93.62 84 PHE A N 1
ATOM 698 C CA . PHE A 1 84 ? 17.917 -6.521 -15.791 1.00 93.62 84 PHE A CA 1
ATOM 699 C C . PHE A 1 84 ? 18.879 -7.176 -16.790 1.00 93.62 84 PHE A C 1
ATOM 701 O O . PHE A 1 84 ? 20.092 -7.212 -16.558 1.00 93.62 84 PHE A O 1
ATOM 708 N N . PRO A 1 85 ? 18.387 -7.617 -17.965 1.00 93.81 85 PRO A N 1
ATOM 709 C CA . PRO A 1 85 ? 19.247 -8.144 -19.017 1.00 93.81 85 PRO A CA 1
ATOM 710 C C . PRO A 1 85 ? 20.378 -7.176 -19.399 1.00 93.81 85 PRO A C 1
ATOM 712 O O . PRO A 1 85 ? 20.148 -5.999 -19.664 1.00 93.81 85 PRO A O 1
ATOM 715 N N . LYS A 1 86 ? 21.611 -7.692 -19.519 1.00 88.81 86 LYS A N 1
ATOM 716 C CA . LYS A 1 86 ? 22.819 -6.885 -19.806 1.00 88.81 86 LYS A CA 1
ATOM 717 C C . LYS A 1 86 ? 22.775 -6.096 -21.122 1.00 88.81 86 LYS A C 1
ATOM 719 O O . LYS A 1 86 ? 23.548 -5.162 -21.285 1.00 88.81 86 LYS A O 1
ATOM 724 N N . GLY A 1 87 ? 21.918 -6.493 -22.063 1.00 91.50 87 GLY A N 1
ATOM 725 C CA . GLY A 1 87 ? 21.733 -5.810 -23.347 1.00 91.50 87 GLY A CA 1
ATOM 726 C C . GLY A 1 87 ? 20.768 -4.623 -23.296 1.00 91.50 87 GLY A C 1
ATOM 727 O O . GLY A 1 87 ? 20.464 -4.057 -24.343 1.00 91.50 87 GLY A O 1
ATOM 728 N N . TRP A 1 88 ? 20.230 -4.284 -22.122 1.00 95.69 88 TRP A N 1
ATOM 729 C CA . TRP A 1 88 ? 19.357 -3.128 -21.964 1.00 95.69 88 TRP A CA 1
ATOM 730 C C . TRP A 1 88 ? 20.174 -1.874 -21.657 1.00 95.69 88 TRP A C 1
ATOM 732 O O . TRP A 1 88 ? 20.949 -1.820 -20.702 1.00 95.69 88 TRP A O 1
ATOM 742 N N . GLU A 1 89 ? 19.968 -0.848 -22.468 1.00 96.12 89 GLU A N 1
ATOM 743 C CA . GLU A 1 89 ? 20.552 0.474 -22.307 1.00 96.12 89 GLU A CA 1
ATOM 744 C C . GLU A 1 89 ? 19.760 1.279 -21.276 1.00 96.12 89 GLU A C 1
ATOM 746 O O . GLU A 1 89 ? 18.526 1.284 -21.290 1.00 96.12 89 GLU A O 1
ATOM 751 N N . ARG A 1 90 ? 20.480 1.983 -20.394 1.00 96.19 90 ARG A N 1
ATOM 752 C CA . ARG A 1 90 ? 19.914 2.841 -19.346 1.00 96.19 90 ARG A CA 1
ATOM 753 C C . ARG A 1 90 ? 19.924 4.294 -19.805 1.00 96.19 90 ARG A C 1
ATOM 755 O O . ARG A 1 90 ? 20.991 4.847 -20.061 1.00 96.19 90 ARG A O 1
ATOM 762 N N . THR A 1 91 ? 18.758 4.928 -19.845 1.00 97.06 91 THR A N 1
ATOM 763 C CA . THR A 1 91 ? 18.618 6.369 -20.089 1.00 97.06 91 THR A CA 1
ATOM 764 C C . THR A 1 91 ? 18.043 7.039 -18.848 1.00 97.06 91 THR A C 1
ATOM 766 O O . THR A 1 91 ? 16.921 6.753 -18.438 1.00 97.06 91 THR A O 1
ATOM 769 N N . TYR A 1 92 ? 18.823 7.935 -18.247 1.00 96.75 92 TYR A N 1
ATOM 770 C CA . TYR A 1 92 ? 18.436 8.677 -17.050 1.00 96.75 92 TYR A CA 1
ATOM 771 C C . TYR A 1 92 ? 17.608 9.896 -17.448 1.00 96.75 92 TYR A C 1
ATOM 773 O O . TYR A 1 92 ? 18.071 10.750 -18.207 1.00 96.75 92 TYR A O 1
ATOM 781 N N . THR A 1 93 ? 16.380 9.969 -16.944 1.00 95.38 93 THR A N 1
ATOM 782 C CA . THR A 1 93 ? 15.486 11.114 -17.128 1.00 95.38 93 THR A CA 1
ATOM 783 C C . THR A 1 93 ? 15.478 11.973 -15.862 1.00 95.38 93 THR A C 1
ATOM 785 O O . THR A 1 93 ? 16.227 11.730 -14.916 1.00 95.38 93 THR A O 1
ATOM 788 N N . ARG A 1 94 ? 14.629 13.007 -15.827 1.00 92.00 94 ARG A N 1
ATOM 789 C CA . ARG A 1 94 ? 14.461 13.839 -14.629 1.00 92.00 94 ARG A CA 1
ATOM 790 C C . ARG A 1 94 ? 13.827 13.078 -13.455 1.00 92.00 94 ARG A C 1
ATOM 792 O O . ARG A 1 94 ? 14.090 13.447 -12.318 1.00 92.00 94 ARG A O 1
ATOM 799 N N . GLY A 1 95 ? 12.972 12.091 -13.722 1.00 91.00 95 GLY A N 1
ATOM 800 C CA . GLY A 1 95 ? 12.170 11.422 -12.686 1.00 91.00 95 GLY A CA 1
ATOM 801 C C . GLY A 1 95 ? 12.234 9.897 -12.703 1.00 91.00 95 GLY A C 1
ATOM 802 O O . GLY A 1 95 ? 11.642 9.257 -11.842 1.00 91.00 95 GLY A O 1
ATOM 803 N N . SER A 1 96 ? 12.923 9.307 -13.677 1.00 97.12 96 SER A N 1
ATOM 804 C CA . SER A 1 96 ? 12.951 7.863 -13.878 1.00 97.12 96 SER A CA 1
ATOM 805 C C . SER A 1 96 ? 14.219 7.417 -14.600 1.00 97.12 96 SER A C 1
ATOM 807 O O . SER A 1 96 ? 14.999 8.226 -15.115 1.00 97.12 96 SER A O 1
ATOM 809 N N . VAL A 1 97 ? 14.418 6.104 -14.662 1.00 98.06 97 VAL A N 1
ATOM 810 C CA . VAL A 1 97 ? 15.409 5.479 -15.540 1.00 98.06 97 VAL A CA 1
ATOM 811 C C . VAL A 1 97 ? 14.689 4.582 -16.534 1.00 98.06 97 VAL A C 1
ATOM 813 O O . VAL A 1 97 ? 14.065 3.594 -16.155 1.00 98.06 97 VAL A O 1
ATOM 816 N N . LEU A 1 98 ? 14.802 4.922 -17.815 1.00 97.69 98 LEU A N 1
ATOM 817 C CA . LEU A 1 98 ? 14.282 4.122 -18.916 1.00 97.69 98 LEU A CA 1
ATOM 818 C C . LEU A 1 98 ? 15.279 3.021 -19.263 1.00 97.69 98 LEU A C 1
ATOM 820 O O . LEU A 1 98 ? 16.470 3.287 -19.444 1.00 97.69 98 LEU A O 1
ATOM 824 N N . LEU A 1 99 ? 14.778 1.799 -19.401 1.00 97.75 99 LEU A N 1
ATOM 825 C CA . LEU A 1 99 ? 15.521 0.658 -19.913 1.00 97.75 99 LEU A CA 1
ATOM 826 C C . LEU A 1 99 ? 15.013 0.325 -21.303 1.00 97.75 99 LEU A C 1
ATOM 828 O O . LEU A 1 99 ? 13.813 0.131 -21.497 1.00 97.75 99 LEU A O 1
ATOM 832 N N . SER A 1 100 ? 15.916 0.248 -22.273 1.00 97.00 100 SER A N 1
ATOM 833 C CA . SER A 1 100 ? 15.547 -0.004 -23.665 1.00 97.00 100 SER A CA 1
ATOM 834 C C . SER A 1 100 ? 16.513 -0.949 -24.359 1.00 97.00 100 SER A C 1
ATOM 836 O O . SER A 1 100 ? 17.646 -1.133 -23.931 1.00 97.00 100 SER A O 1
ATOM 838 N N . THR A 1 101 ? 16.066 -1.575 -25.438 1.00 96.38 101 THR A N 1
ATOM 839 C CA . THR A 1 101 ? 16.934 -2.342 -26.334 1.00 96.38 101 THR A CA 1
ATOM 840 C C . THR A 1 101 ? 16.508 -2.038 -27.761 1.00 96.38 101 THR A C 1
ATOM 842 O O . THR A 1 101 ? 15.311 -2.036 -28.052 1.00 96.38 101 THR A O 1
ATOM 845 N N . GLU A 1 102 ? 17.467 -1.684 -28.618 1.00 92.88 102 GLU A N 1
ATOM 846 C CA . GLU A 1 102 ? 17.206 -1.286 -30.011 1.00 92.88 102 GLU A CA 1
ATOM 847 C C . GLU A 1 102 ? 16.147 -0.164 -30.131 1.00 92.88 102 GLU A C 1
ATOM 849 O O . GLU A 1 102 ? 15.301 -0.165 -31.021 1.00 92.88 102 GLU A O 1
ATOM 854 N N . GLY A 1 103 ? 16.158 0.790 -29.191 1.00 89.75 103 GLY A N 1
ATOM 855 C CA . GLY A 1 103 ? 15.208 1.909 -29.147 1.00 89.75 103 GLY A CA 1
ATOM 856 C C . GLY A 1 103 ? 13.803 1.567 -28.631 1.00 89.75 103 GLY A C 1
ATOM 857 O O . GLY A 1 103 ? 12.964 2.459 -28.526 1.00 89.75 103 GLY A O 1
ATOM 858 N N . LEU A 1 104 ? 13.529 0.309 -28.271 1.00 95.12 104 LEU A N 1
ATOM 859 C CA . LEU A 1 104 ? 12.259 -0.116 -27.675 1.00 95.12 104 LEU A CA 1
ATOM 860 C C . LEU A 1 104 ? 12.352 -0.117 -26.148 1.00 95.12 104 LEU A C 1
ATOM 862 O O . LEU A 1 104 ? 13.186 -0.826 -25.583 1.00 95.12 104 LEU A O 1
ATOM 866 N N . ILE A 1 105 ? 11.466 0.626 -25.480 1.00 96.62 105 ILE A N 1
ATOM 867 C CA . ILE A 1 105 ? 11.372 0.660 -24.013 1.00 96.62 105 ILE A CA 1
ATOM 868 C C . ILE A 1 105 ? 10.907 -0.709 -23.498 1.00 96.62 105 ILE A C 1
ATOM 870 O O . ILE A 1 105 ? 9.917 -1.267 -23.973 1.00 96.62 105 ILE A O 1
ATOM 874 N N . LYS A 1 106 ? 11.645 -1.252 -22.531 1.00 97.31 106 LYS A N 1
ATOM 875 C CA . LYS A 1 106 ? 11.397 -2.547 -21.884 1.00 97.31 106 LYS A CA 1
ATOM 876 C C . LYS A 1 106 ? 10.984 -2.418 -20.429 1.00 97.31 106 LYS A C 1
ATOM 878 O O . LYS A 1 106 ? 10.251 -3.272 -19.944 1.00 97.31 106 LYS A O 1
ATOM 883 N N . ALA A 1 107 ? 11.441 -1.370 -19.756 1.00 97.88 107 ALA A N 1
ATOM 884 C CA . ALA A 1 107 ? 10.989 -1.024 -18.423 1.00 97.88 107 ALA A CA 1
ATOM 885 C C . ALA A 1 107 ? 11.269 0.451 -18.129 1.00 97.88 107 ALA A C 1
ATOM 887 O O . ALA A 1 107 ? 12.126 1.074 -18.760 1.00 97.88 107 ALA A O 1
ATOM 888 N N . GLU A 1 108 ? 10.581 0.984 -17.134 1.00 98.12 108 GLU A N 1
ATOM 889 C CA . GLU A 1 108 ? 10.844 2.290 -16.550 1.00 98.12 108 GLU A CA 1
ATOM 890 C C . GLU A 1 108 ? 10.896 2.157 -15.029 1.00 98.12 108 GLU A C 1
ATOM 892 O O . GLU A 1 108 ? 9.974 1.630 -14.408 1.00 98.12 108 GLU A O 1
ATOM 897 N N . VAL A 1 109 ? 12.002 2.593 -14.433 1.00 98.31 109 VAL A N 1
ATOM 898 C CA . VAL A 1 109 ? 12.249 2.507 -12.991 1.00 98.31 109 VAL A CA 1
ATOM 899 C C . VAL A 1 109 ? 11.994 3.867 -12.360 1.00 98.31 109 VAL A C 1
ATOM 901 O O . VAL A 1 109 ? 12.590 4.864 -12.778 1.00 98.31 109 VAL A O 1
ATOM 904 N N . TYR A 1 110 ? 11.142 3.893 -11.341 1.00 97.31 110 TYR A N 1
ATOM 905 C CA . TYR A 1 110 ? 10.813 5.075 -10.552 1.00 97.31 110 TYR A CA 1
ATOM 906 C C . TYR A 1 110 ? 11.418 4.983 -9.155 1.00 97.31 110 TYR A C 1
ATOM 908 O O . TYR A 1 110 ? 11.587 3.897 -8.592 1.00 97.31 110 TYR A O 1
ATOM 916 N N . PHE A 1 111 ? 11.718 6.151 -8.598 1.00 95.31 111 PHE A N 1
ATOM 917 C CA . PHE A 1 111 ? 12.334 6.302 -7.288 1.00 95.31 111 PHE A CA 1
ATOM 918 C C . PHE A 1 111 ? 11.403 7.089 -6.371 1.00 95.31 111 PHE A C 1
ATOM 920 O O . PHE A 1 111 ? 10.645 7.934 -6.845 1.00 95.31 111 PHE A O 1
ATOM 927 N N . ASN A 1 112 ? 11.443 6.799 -5.074 1.00 92.81 112 ASN A N 1
ATOM 928 C CA . ASN A 1 112 ? 10.780 7.624 -4.067 1.00 92.81 112 ASN A CA 1
ATOM 929 C C . ASN A 1 112 ? 11.617 8.868 -3.719 1.00 92.81 112 ASN A C 1
ATOM 931 O O . ASN A 1 112 ? 12.769 9.013 -4.142 1.00 92.81 112 ASN A O 1
ATOM 935 N N . SER A 1 113 ? 11.054 9.736 -2.884 1.00 90.69 113 SER A N 1
ATOM 936 C CA . SER A 1 113 ? 11.707 10.928 -2.328 1.00 90.69 113 SER A CA 1
ATOM 937 C C . SER A 1 113 ? 13.025 10.658 -1.583 1.00 90.69 113 SER A C 1
ATOM 939 O O . SER A 1 113 ? 13.865 11.552 -1.491 1.00 90.69 113 SER A O 1
ATOM 941 N N . PHE A 1 114 ? 13.247 9.430 -1.103 1.00 90.75 114 PHE A N 1
ATOM 942 C CA . PHE A 1 114 ? 14.484 8.997 -0.442 1.00 90.75 114 PHE A CA 1
ATOM 943 C C . PHE A 1 114 ? 15.551 8.469 -1.418 1.00 90.75 114 PHE A C 1
ATOM 945 O O . PHE A 1 114 ? 16.658 8.131 -1.000 1.00 90.75 114 PHE A O 1
ATOM 952 N N . GLY A 1 115 ? 15.247 8.404 -2.719 1.00 92.19 115 GLY A N 1
ATOM 953 C CA . GLY A 1 115 ? 16.161 7.937 -3.764 1.00 92.19 115 GLY A CA 1
ATOM 954 C C . GLY A 1 115 ? 16.216 6.416 -3.942 1.00 92.19 115 GLY A C 1
ATOM 955 O O . GLY A 1 115 ? 17.048 5.929 -4.709 1.00 92.19 115 GLY A O 1
ATOM 956 N N . PHE A 1 116 ? 15.342 5.659 -3.276 1.00 94.94 116 PHE A N 1
ATOM 957 C CA . PHE A 1 116 ? 15.229 4.208 -3.450 1.00 94.94 116 PHE A CA 1
ATOM 958 C C . PHE A 1 116 ? 14.239 3.863 -4.553 1.00 94.94 116 PHE A C 1
ATOM 960 O O . PHE A 1 116 ? 13.310 4.625 -4.820 1.00 94.94 116 PHE A O 1
ATOM 967 N N . VAL A 1 117 ? 14.413 2.701 -5.180 1.00 95.88 117 VAL A N 1
ATOM 968 C CA . VAL A 1 117 ? 13.448 2.184 -6.154 1.00 95.88 117 VAL A CA 1
ATOM 969 C C . VAL A 1 117 ? 12.106 1.992 -5.456 1.00 95.88 117 VAL A C 1
ATOM 971 O O . VAL A 1 117 ? 12.004 1.249 -4.482 1.00 95.88 117 VAL A O 1
ATOM 974 N N . SER A 1 118 ? 11.076 2.650 -5.977 1.00 94.56 118 SER A N 1
ATOM 975 C CA . SER A 1 118 ? 9.706 2.522 -5.484 1.00 94.56 118 SER A CA 1
ATOM 976 C C . SER A 1 118 ? 8.878 1.622 -6.388 1.00 94.56 118 SER A C 1
ATOM 978 O O . SER A 1 118 ? 8.113 0.787 -5.901 1.00 94.56 118 SER A O 1
ATOM 980 N N . GLN A 1 119 ? 9.035 1.782 -7.704 1.00 96.38 119 GLN A N 1
ATOM 981 C CA . GLN A 1 119 ? 8.245 1.069 -8.697 1.00 96.38 119 GLN A CA 1
ATOM 982 C C . GLN A 1 119 ? 9.054 0.743 -9.948 1.00 96.38 119 GLN A C 1
ATOM 984 O O . GLN A 1 119 ? 9.935 1.504 -10.351 1.00 96.38 119 GLN A O 1
ATOM 989 N N . VAL A 1 120 ? 8.687 -0.346 -10.619 1.00 98.06 120 VAL A N 1
ATOM 990 C CA . VAL A 1 120 ? 9.152 -0.656 -11.975 1.00 98.06 120 VAL A CA 1
ATOM 991 C C . VAL A 1 120 ? 7.943 -0.907 -12.863 1.00 98.06 120 VAL A C 1
ATOM 993 O O . VAL A 1 120 ? 7.067 -1.702 -12.532 1.00 98.06 120 VAL A O 1
ATOM 996 N N . HIS A 1 121 ? 7.869 -0.188 -13.978 1.00 97.88 121 HIS A N 1
ATOM 997 C CA . HIS A 1 121 ? 6.787 -0.291 -14.951 1.00 97.88 121 HIS A CA 1
ATOM 998 C C . HIS A 1 121 ? 7.300 -1.054 -16.165 1.00 97.88 121 HIS A C 1
ATOM 1000 O O . HIS A 1 121 ? 8.281 -0.652 -16.787 1.00 97.88 121 HIS A O 1
ATOM 1006 N N . TYR A 1 122 ? 6.621 -2.134 -16.526 1.00 97.50 122 TYR A N 1
ATOM 1007 C CA . TYR A 1 122 ? 6.934 -2.973 -17.674 1.00 97.50 122 TYR A CA 1
ATOM 1008 C C . TYR A 1 122 ? 5.843 -2.810 -18.736 1.00 97.50 122 TYR A C 1
ATOM 1010 O O . TYR A 1 122 ? 4.690 -3.165 -18.485 1.00 97.50 122 TYR A O 1
ATOM 1018 N N . PRO A 1 123 ? 6.161 -2.302 -19.937 1.00 96.12 123 PRO A N 1
ATOM 1019 C CA . PRO A 1 123 ? 5.247 -2.378 -21.068 1.00 96.12 123 PRO A CA 1
ATOM 1020 C C . PRO A 1 123 ? 4.960 -3.843 -21.421 1.00 96.12 123 PRO A C 1
ATOM 1022 O O . PRO A 1 123 ? 5.882 -4.653 -21.538 1.00 96.12 123 PRO A O 1
ATOM 1025 N N . THR A 1 124 ? 3.691 -4.185 -21.630 1.00 93.00 124 THR A N 1
ATOM 1026 C CA . THR A 1 124 ? 3.269 -5.526 -22.061 1.00 93.00 124 THR A CA 1
ATOM 1027 C C . THR A 1 124 ? 2.495 -5.435 -23.373 1.00 93.00 124 THR A C 1
ATOM 1029 O O . THR A 1 124 ? 2.099 -4.356 -23.810 1.00 93.00 124 THR A O 1
ATOM 1032 N N . SER A 1 125 ? 2.249 -6.570 -24.032 1.00 89.25 125 SER A N 1
ATOM 1033 C CA . SER A 1 125 ? 1.409 -6.595 -25.239 1.00 89.25 125 SER A CA 1
ATOM 1034 C C . SER A 1 125 ? -0.049 -6.208 -24.971 1.00 89.25 125 SER A C 1
ATOM 1036 O O . SER A 1 125 ? -0.753 -5.838 -25.906 1.00 89.25 125 SER A O 1
ATOM 1038 N N . LEU A 1 126 ? -0.503 -6.316 -23.718 1.00 86.00 126 LEU A N 1
ATOM 1039 C CA . LEU A 1 126 ? -1.878 -6.041 -23.307 1.00 86.00 126 LEU A CA 1
ATOM 1040 C C . LEU A 1 126 ? -2.041 -4.665 -22.650 1.00 86.00 126 LEU A C 1
ATOM 1042 O O . LEU A 1 126 ? -3.173 -4.244 -22.457 1.00 86.00 126 LEU A O 1
ATOM 1046 N N . GLY A 1 127 ? -0.944 -3.967 -22.343 1.00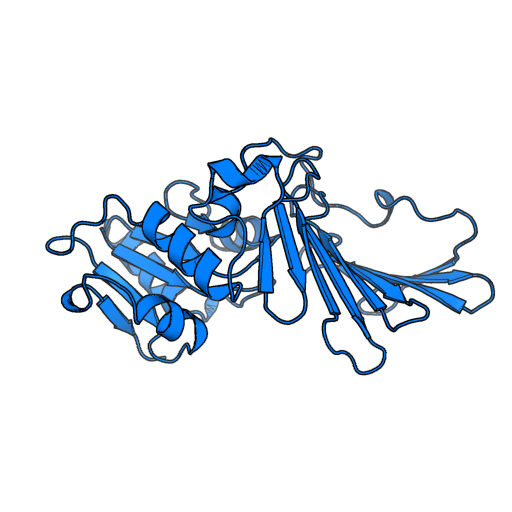 94.38 127 GLY A N 1
ATOM 1047 C CA . GLY A 1 127 ? -0.936 -2.686 -21.643 1.00 94.38 127 GLY A CA 1
ATOM 1048 C C . GLY A 1 127 ? 0.366 -2.513 -20.869 1.00 94.38 127 GLY A C 1
ATOM 1049 O O . GLY A 1 127 ? 1.429 -2.315 -21.463 1.00 94.38 127 GLY A O 1
ATOM 1050 N N . LYS A 1 128 ? 0.304 -2.601 -19.539 1.00 96.38 128 LYS A N 1
ATOM 1051 C CA . LYS A 1 128 ? 1.494 -2.529 -18.678 1.00 96.38 128 LYS A CA 1
ATOM 1052 C C . LYS A 1 128 ? 1.343 -3.338 -17.400 1.00 96.38 128 LYS A C 1
ATOM 1054 O O . LYS A 1 128 ? 0.238 -3.603 -16.942 1.00 96.38 128 LYS A O 1
ATOM 1059 N N . GLU A 1 129 ? 2.470 -3.660 -16.799 1.00 97.62 129 GLU A N 1
ATOM 1060 C CA . GLU A 1 129 ? 2.567 -4.248 -15.474 1.00 97.62 129 GLU A CA 1
ATOM 1061 C C . GLU A 1 129 ? 3.378 -3.312 -14.573 1.00 97.62 129 GLU A C 1
ATOM 1063 O O . GLU A 1 129 ? 4.391 -2.762 -14.999 1.00 97.62 129 GLU A O 1
ATOM 1068 N N . ILE A 1 130 ? 2.921 -3.089 -13.344 1.00 97.44 130 ILE A N 1
ATOM 1069 C CA . ILE A 1 130 ? 3.593 -2.241 -12.357 1.00 97.44 130 ILE A CA 1
ATOM 1070 C C . ILE A 1 130 ? 3.964 -3.096 -11.158 1.00 97.44 130 ILE A C 1
ATOM 1072 O O . ILE A 1 130 ? 3.098 -3.716 -10.541 1.00 97.44 130 ILE A O 1
ATOM 1076 N N . HIS A 1 131 ? 5.248 -3.100 -10.828 1.00 97.56 131 HIS A N 1
ATOM 1077 C CA . HIS A 1 131 ? 5.797 -3.705 -9.619 1.00 97.56 131 HIS A CA 1
ATOM 1078 C C . HIS A 1 131 ? 6.055 -2.609 -8.599 1.00 97.56 131 HIS A C 1
ATOM 1080 O O . HIS A 1 131 ? 6.677 -1.606 -8.944 1.00 97.56 131 HIS A O 1
ATOM 1086 N N . VAL A 1 132 ? 5.605 -2.794 -7.361 1.00 95.56 132 VAL A N 1
ATOM 1087 C CA . VAL A 1 132 ? 5.886 -1.889 -6.235 1.00 95.56 132 VAL A CA 1
ATOM 1088 C C . VAL A 1 132 ? 6.706 -2.637 -5.197 1.00 95.56 132 VAL A C 1
ATOM 1090 O O . VAL A 1 132 ? 6.378 -3.777 -4.864 1.00 95.56 132 VAL A O 1
ATOM 1093 N N . TYR A 1 133 ? 7.751 -1.999 -4.677 1.00 93.94 133 TYR A N 1
ATOM 1094 C CA . TYR A 1 133 ? 8.707 -2.625 -3.762 1.00 93.94 133 TYR A CA 1
ATOM 1095 C C . TYR A 1 133 ? 8.607 -2.058 -2.345 1.00 93.94 133 TYR A C 1
ATOM 1097 O O . TYR A 1 133 ? 8.293 -0.879 -2.169 1.00 93.94 133 TYR A O 1
ATOM 1105 N N . SER A 1 134 ? 8.874 -2.900 -1.343 1.00 90.56 134 SER A N 1
ATOM 1106 C CA . SER A 1 134 ? 8.964 -2.503 0.062 1.00 90.56 134 SER A CA 1
ATOM 1107 C C . SER A 1 134 ? 10.215 -1.688 0.342 1.00 90.56 134 SER A C 1
ATOM 1109 O O . SER A 1 134 ? 11.237 -1.796 -0.340 1.00 90.56 134 SER A O 1
ATOM 1111 N N . GLU A 1 135 ? 10.179 -0.962 1.452 1.00 88.88 135 GLU A N 1
ATOM 1112 C CA . GLU A 1 135 ? 11.366 -0.413 2.101 1.00 88.88 135 GLU A CA 1
ATOM 1113 C C . GLU A 1 135 ? 12.399 -1.467 2.530 1.00 88.88 135 GLU A C 1
ATOM 1115 O O . GLU A 1 135 ? 13.524 -1.125 2.878 1.00 88.88 135 GLU A O 1
ATOM 1120 N N . LYS A 1 136 ? 12.049 -2.755 2.500 1.00 89.38 136 LYS A N 1
ATOM 1121 C CA . LYS A 1 136 ? 12.978 -3.863 2.747 1.00 89.38 136 LYS A CA 1
ATOM 1122 C C . LYS A 1 136 ? 13.500 -4.474 1.456 1.00 89.38 136 LYS A C 1
ATOM 1124 O O . LYS A 1 136 ? 14.321 -5.375 1.525 1.00 89.38 136 LYS A O 1
ATOM 1129 N N . GLY A 1 137 ? 13.061 -3.972 0.305 1.00 91.06 137 GLY A N 1
ATOM 1130 C CA . GLY A 1 137 ? 13.513 -4.390 -1.011 1.00 91.06 137 GLY A CA 1
ATOM 1131 C C . GLY A 1 137 ? 12.872 -5.676 -1.528 1.00 91.06 137 GLY A C 1
ATOM 1132 O O . GLY A 1 137 ? 13.484 -6.394 -2.321 1.00 91.06 137 GLY A O 1
ATOM 1133 N N . THR A 1 138 ? 11.652 -5.978 -1.088 1.00 91.25 138 THR A N 1
ATOM 1134 C CA . THR A 1 138 ? 10.844 -7.106 -1.574 1.00 91.25 138 THR A CA 1
ATOM 1135 C C . THR A 1 138 ? 9.759 -6.601 -2.522 1.00 91.25 138 THR A C 1
ATOM 1137 O O . THR A 1 138 ? 9.245 -5.500 -2.343 1.00 91.25 138 THR A O 1
ATOM 1140 N N . LEU A 1 139 ? 9.376 -7.392 -3.530 1.00 93.75 139 LEU A N 1
ATOM 1141 C CA . LEU A 1 139 ? 8.170 -7.116 -4.313 1.00 93.75 139 LEU A CA 1
ATOM 1142 C C . LEU A 1 139 ? 6.942 -7.228 -3.407 1.00 93.75 139 LEU A C 1
ATOM 1144 O O . LEU A 1 139 ? 6.723 -8.262 -2.787 1.00 93.75 139 LEU A O 1
ATOM 1148 N N . LEU A 1 140 ? 6.141 -6.174 -3.373 1.00 92.38 140 LEU A N 1
ATOM 1149 C CA . LEU A 1 140 ? 4.959 -6.068 -2.534 1.00 92.38 140 LEU A CA 1
ATOM 1150 C C . LEU A 1 140 ? 3.673 -6.181 -3.342 1.00 92.38 140 LEU A C 1
ATOM 1152 O O . LEU A 1 140 ? 2.760 -6.907 -2.959 1.00 92.38 140 LEU A O 1
ATOM 1156 N N . THR A 1 141 ? 3.594 -5.490 -4.478 1.00 94.56 141 THR A N 1
ATOM 1157 C CA . THR A 1 141 ? 2.453 -5.618 -5.386 1.00 94.56 141 THR A CA 1
ATOM 1158 C C . THR A 1 141 ? 2.892 -5.755 -6.829 1.00 94.56 141 THR A C 1
ATOM 1160 O O . THR A 1 141 ? 3.891 -5.179 -7.257 1.00 94.56 141 THR A O 1
ATOM 1163 N N . GLN A 1 142 ? 2.099 -6.512 -7.581 1.00 97.06 142 GLN A N 1
ATOM 1164 C CA . GLN A 1 142 ? 2.183 -6.620 -9.030 1.00 97.06 142 GLN A CA 1
ATOM 1165 C C . GLN A 1 142 ? 0.793 -6.341 -9.597 1.00 97.06 142 GLN A C 1
ATOM 1167 O O . GLN A 1 142 ? -0.138 -7.114 -9.368 1.00 97.06 142 GLN A O 1
ATOM 1172 N N . SER A 1 143 ? 0.655 -5.237 -10.323 1.00 96.19 143 SER A N 1
ATOM 1173 C CA . SER A 1 143 ? -0.614 -4.811 -10.915 1.00 96.19 143 SER A CA 1
ATOM 1174 C C . SER A 1 143 ? -0.523 -4.814 -12.434 1.00 96.19 143 SER A C 1
ATOM 1176 O O . SER A 1 143 ? 0.346 -4.158 -13.005 1.00 96.19 143 SER A O 1
ATOM 1178 N N . SER A 1 144 ? -1.441 -5.520 -13.088 1.00 96.81 144 SER A N 1
ATOM 1179 C CA . SER A 1 144 ? -1.577 -5.563 -14.543 1.00 96.81 144 SER A CA 1
ATOM 1180 C C . SER A 1 144 ? -2.699 -4.644 -15.000 1.00 96.81 144 SER A C 1
ATOM 1182 O O . SER A 1 144 ? -3.815 -4.703 -14.479 1.00 96.81 144 SER A O 1
ATOM 1184 N N . PHE A 1 145 ? -2.412 -3.836 -16.012 1.00 95.69 145 PHE A N 1
ATOM 1185 C CA . PHE A 1 145 ? -3.339 -2.891 -16.616 1.00 95.69 145 PHE A CA 1
ATOM 1186 C C . PHE A 1 145 ? -3.473 -3.169 -18.105 1.00 95.69 145 PHE A C 1
ATOM 1188 O O . PHE A 1 145 ? -2.489 -3.518 -18.769 1.00 95.69 145 PHE A O 1
ATOM 1195 N N . ASP A 1 146 ? -4.679 -2.985 -18.625 1.00 94.44 146 ASP A N 1
ATOM 1196 C CA . ASP A 1 146 ? -4.924 -3.068 -20.056 1.00 94.44 146 ASP A CA 1
ATOM 1197 C C . ASP A 1 146 ? -4.435 -1.808 -20.801 1.00 94.44 146 ASP A C 1
ATOM 1199 O O . ASP A 1 146 ? -3.902 -0.859 -20.216 1.00 94.44 146 ASP A O 1
ATOM 1203 N N . ALA A 1 147 ? -4.613 -1.788 -22.122 1.00 93.12 147 ALA A N 1
ATOM 1204 C CA . ALA A 1 147 ? -4.217 -0.665 -22.968 1.00 93.12 147 ALA A CA 1
ATOM 1205 C C . ALA A 1 147 ? -5.030 0.620 -22.711 1.00 93.12 147 ALA A C 1
ATOM 1207 O O . ALA A 1 147 ? -4.587 1.699 -23.105 1.00 93.12 147 ALA A O 1
ATOM 1208 N N . SER A 1 148 ? -6.201 0.521 -22.071 1.00 92.81 148 SER A N 1
ATOM 1209 C CA . SER A 1 148 ? -7.018 1.666 -21.651 1.00 92.81 148 SER A CA 1
ATOM 1210 C C . SER A 1 148 ? -6.607 2.218 -20.279 1.00 92.81 148 SER A C 1
ATOM 1212 O O . SER A 1 148 ? -6.989 3.332 -19.922 1.00 92.81 148 SER A O 1
ATOM 1214 N N . GLY A 1 149 ? -5.766 1.481 -19.547 1.00 91.31 149 GLY A N 1
ATOM 1215 C CA . GLY A 1 149 ? -5.328 1.812 -18.196 1.00 91.31 149 GLY A CA 1
ATOM 1216 C C . GLY A 1 149 ? -6.224 1.233 -17.102 1.00 91.31 149 GLY A C 1
ATOM 1217 O O . GLY A 1 149 ? -6.021 1.560 -15.933 1.00 91.31 149 GLY A O 1
ATOM 1218 N N . GLU A 1 150 ? -7.185 0.375 -17.445 1.00 91.44 150 GLU A N 1
ATOM 1219 C CA . GLU A 1 150 ? -8.018 -0.319 -16.467 1.00 91.44 150 GLU A CA 1
ATOM 1220 C C . GLU A 1 150 ? -7.242 -1.470 -15.817 1.00 91.44 150 GLU A C 1
ATOM 1222 O O . GLU A 1 150 ? -6.505 -2.208 -16.475 1.00 91.44 150 GLU A O 1
ATOM 1227 N N . ALA A 1 151 ? -7.392 -1.618 -14.498 1.00 91.44 151 ALA A N 1
ATOM 1228 C CA . ALA A 1 151 ? -6.746 -2.688 -13.748 1.00 91.44 151 ALA A CA 1
ATOM 1229 C C . ALA A 1 151 ? -7.417 -4.036 -14.054 1.00 91.44 151 ALA A C 1
ATOM 1231 O O . ALA A 1 151 ? -8.600 -4.233 -13.777 1.00 91.44 151 ALA A O 1
ATOM 1232 N N . ILE A 1 152 ? -6.641 -4.979 -14.586 1.00 93.62 152 ILE A N 1
ATOM 1233 C CA . ILE A 1 152 ? -7.085 -6.345 -14.891 1.00 93.62 152 ILE A CA 1
ATOM 1234 C C . ILE A 1 152 ? -6.900 -7.238 -13.660 1.00 93.62 152 ILE A C 1
ATOM 1236 O O . ILE A 1 152 ? -7.777 -8.019 -13.286 1.00 93.62 152 ILE A O 1
ATOM 1240 N N . GLU A 1 153 ? -5.726 -7.128 -13.044 1.00 95.38 153 GLU A N 1
ATOM 1241 C CA . GLU A 1 153 ? -5.275 -7.985 -11.958 1.00 95.38 153 GLU A CA 1
ATOM 1242 C C . GLU A 1 153 ? -4.387 -7.195 -11.008 1.00 95.38 153 GLU A C 1
ATOM 1244 O O . GLU A 1 153 ? -3.541 -6.417 -11.443 1.00 95.38 153 GLU A O 1
ATOM 1249 N N . GLN A 1 154 ? -4.533 -7.453 -9.713 1.00 95.69 154 GLN A N 1
ATOM 1250 C CA . GLN A 1 154 ? -3.572 -7.014 -8.712 1.00 95.69 154 GLN A CA 1
ATOM 1251 C C . GLN A 1 154 ? -3.220 -8.173 -7.788 1.00 95.69 154 GLN A C 1
ATOM 1253 O O . GLN A 1 154 ? -4.095 -8.822 -7.223 1.00 95.69 154 GLN A O 1
ATOM 1258 N N . ARG A 1 155 ? -1.927 -8.417 -7.619 1.00 96.31 155 ARG A N 1
ATOM 1259 C CA . ARG A 1 155 ? -1.367 -9.416 -6.710 1.00 96.31 155 ARG A CA 1
ATOM 1260 C C . ARG A 1 155 ? -0.666 -8.713 -5.561 1.00 96.31 155 ARG A C 1
ATOM 1262 O O . ARG A 1 155 ? 0.053 -7.742 -5.796 1.00 96.31 155 ARG A O 1
ATOM 1269 N N . LEU A 1 156 ? -0.877 -9.203 -4.345 1.00 94.19 156 LEU A N 1
ATOM 1270 C CA . LEU A 1 156 ? -0.238 -8.704 -3.128 1.00 94.19 156 LEU A CA 1
ATOM 1271 C C . LEU A 1 156 ? 0.616 -9.813 -2.520 1.00 94.19 156 LEU A C 1
ATOM 1273 O O . LEU A 1 156 ? 0.127 -10.923 -2.306 1.00 94.19 156 LEU A O 1
ATOM 1277 N N . PHE A 1 157 ? 1.868 -9.496 -2.226 1.00 92.81 157 PHE A N 1
ATOM 1278 C CA . PHE A 1 157 ? 2.861 -10.409 -1.678 1.00 92.81 157 PHE A CA 1
ATOM 1279 C C . PHE A 1 157 ? 3.239 -9.990 -0.260 1.00 92.81 157 PHE A C 1
ATOM 1281 O O . PHE A 1 157 ? 3.139 -8.817 0.101 1.00 92.81 157 PHE A O 1
ATOM 1288 N N . ASP A 1 158 ? 3.677 -10.955 0.540 1.00 90.31 158 ASP A N 1
ATOM 1289 C CA . ASP A 1 158 ? 4.329 -10.674 1.811 1.00 90.31 158 ASP A CA 1
ATOM 1290 C C . ASP A 1 158 ? 5.816 -10.343 1.614 1.00 90.31 158 ASP A C 1
ATOM 1292 O O . ASP A 1 158 ? 6.392 -10.506 0.537 1.00 90.31 158 ASP A O 1
ATOM 1296 N N . GLU A 1 159 ? 6.472 -9.917 2.690 1.00 87.31 159 GLU A N 1
ATOM 1297 C CA . GLU A 1 159 ? 7.908 -9.608 2.683 1.00 87.31 159 GLU A CA 1
ATOM 1298 C C . GLU A 1 159 ? 8.802 -10.846 2.446 1.00 87.31 159 GLU A C 1
ATOM 1300 O O . GLU A 1 159 ? 9.984 -10.730 2.120 1.00 87.31 159 GLU A O 1
ATOM 1305 N N . GLY A 1 160 ? 8.245 -12.051 2.568 1.00 88.06 160 GLY A N 1
ATOM 1306 C CA . GLY A 1 160 ? 8.889 -13.301 2.178 1.00 88.06 160 GLY A CA 1
ATOM 1307 C C . GLY A 1 160 ? 8.790 -13.604 0.677 1.00 88.06 160 GLY A C 1
ATOM 1308 O O . GLY A 1 160 ? 9.276 -14.652 0.249 1.00 88.06 160 GLY A O 1
ATOM 1309 N N . GLY A 1 161 ? 8.145 -12.739 -0.115 1.00 89.31 161 GLY A N 1
ATOM 1310 C CA . GLY A 1 161 ? 7.874 -12.937 -1.541 1.00 89.31 161 GLY A CA 1
ATOM 1311 C C . GLY A 1 161 ? 6.741 -13.927 -1.831 1.00 89.31 161 GLY A C 1
ATOM 1312 O O . GLY A 1 161 ? 6.567 -14.348 -2.976 1.00 89.31 161 GLY A O 1
ATOM 1313 N N . GLN A 1 162 ? 5.976 -14.337 -0.819 1.00 92.12 162 GLN A N 1
ATOM 1314 C CA . GLN A 1 162 ? 4.858 -15.257 -0.982 1.00 92.12 162 GLN A CA 1
ATOM 1315 C C . GLN A 1 162 ? 3.586 -14.478 -1.333 1.00 92.12 162 GLN A C 1
ATOM 1317 O O . GLN A 1 162 ? 3.242 -13.495 -0.685 1.00 92.12 162 GLN A O 1
ATOM 1322 N N . LEU A 1 163 ? 2.851 -14.950 -2.340 1.00 94.38 163 LEU A N 1
ATOM 1323 C CA . LEU A 1 163 ? 1.564 -14.369 -2.721 1.00 94.38 163 LEU A CA 1
ATOM 1324 C C . LEU A 1 163 ? 0.533 -14.558 -1.592 1.00 94.38 163 LEU A C 1
ATOM 1326 O O . LEU A 1 163 ? 0.301 -15.686 -1.151 1.00 94.38 163 LEU A O 1
ATOM 1330 N N . ILE A 1 164 ? -0.071 -13.456 -1.140 1.00 93.88 164 ILE A N 1
ATOM 1331 C CA . ILE A 1 164 ? -1.119 -13.412 -0.107 1.00 93.88 164 ILE A CA 1
ATOM 1332 C C . ILE A 1 164 ? -2.496 -13.511 -0.757 1.00 93.88 164 ILE A C 1
ATOM 1334 O O . ILE A 1 164 ? -3.341 -14.306 -0.339 1.00 93.88 164 ILE A O 1
ATOM 1338 N N . LEU A 1 165 ? -2.738 -12.663 -1.757 1.00 95.12 165 LEU A N 1
ATOM 1339 C CA . LEU A 1 165 ? -4.027 -12.555 -2.425 1.00 95.12 165 LEU A CA 1
ATOM 1340 C C . LEU A 1 165 ? -3.890 -12.060 -3.862 1.00 95.12 165 LEU A C 1
ATOM 1342 O O . LEU A 1 165 ? -2.916 -11.394 -4.225 1.00 95.12 165 LEU A O 1
ATOM 1346 N N . THR A 1 166 ? -4.922 -12.353 -4.645 1.00 97.12 166 THR A N 1
ATOM 1347 C CA . THR A 1 166 ? -5.106 -11.864 -6.012 1.00 97.12 166 THR A CA 1
ATOM 1348 C C . THR A 1 166 ? -6.469 -11.193 -6.130 1.00 97.12 166 THR A C 1
ATOM 1350 O O . THR A 1 166 ? -7.475 -11.733 -5.673 1.00 97.12 166 THR A O 1
ATOM 1353 N N . GLN A 1 167 ? -6.521 -10.024 -6.756 1.00 95.62 167 GLN A N 1
ATOM 1354 C CA . GLN A 1 167 ? -7.741 -9.294 -7.066 1.00 95.62 167 GLN A CA 1
ATOM 1355 C C . GLN A 1 167 ? -7.998 -9.312 -8.576 1.00 95.62 167 GLN A C 1
ATOM 1357 O O . GLN A 1 167 ? -7.135 -8.898 -9.348 1.00 95.62 167 GLN A O 1
ATOM 1362 N N . TRP A 1 168 ? -9.201 -9.728 -8.982 1.00 93.81 168 TRP A N 1
ATOM 1363 C CA . TRP A 1 168 ? -9.685 -9.736 -10.370 1.00 93.81 168 TRP A CA 1
ATOM 1364 C C . TRP A 1 168 ? -11.090 -9.150 -10.449 1.00 93.81 168 TRP A C 1
ATOM 1366 O O . TRP A 1 168 ? -12.002 -9.631 -9.776 1.00 93.81 168 TRP A O 1
ATOM 1376 N N . GLY A 1 169 ? -11.285 -8.123 -11.281 1.00 85.19 169 GLY A N 1
ATOM 1377 C CA . GLY A 1 169 ? -12.610 -7.527 -11.503 1.00 85.19 169 GLY A CA 1
ATOM 1378 C C . GLY A 1 169 ? -13.316 -7.088 -10.210 1.00 85.19 169 GLY A C 1
ATOM 1379 O O . GLY A 1 169 ? -14.530 -7.219 -10.095 1.00 85.19 169 GLY A O 1
ATOM 1380 N N . GLY A 1 170 ? -12.547 -6.644 -9.209 1.00 85.75 170 GLY A N 1
ATOM 1381 C CA . GLY A 1 170 ? -13.038 -6.265 -7.879 1.00 85.75 170 GLY A CA 1
ATOM 1382 C C . GLY A 1 170 ? -13.068 -7.401 -6.852 1.00 85.75 170 GLY A C 1
ATOM 1383 O O . GLY A 1 170 ? -12.814 -7.139 -5.679 1.00 85.75 170 GLY A O 1
ATOM 1384 N N . ALA A 1 171 ? -13.280 -8.650 -7.270 1.00 95.25 171 ALA A N 1
ATOM 1385 C CA . ALA A 1 171 ? -13.258 -9.803 -6.373 1.00 95.25 171 ALA A CA 1
ATOM 1386 C C . ALA A 1 171 ? -11.832 -10.113 -5.898 1.00 95.25 171 ALA A C 1
ATOM 1388 O O . ALA A 1 171 ? -10.878 -9.990 -6.665 1.00 95.25 171 ALA A O 1
ATOM 1389 N N . VAL A 1 172 ? -11.693 -10.543 -4.644 1.00 96.88 172 VAL A N 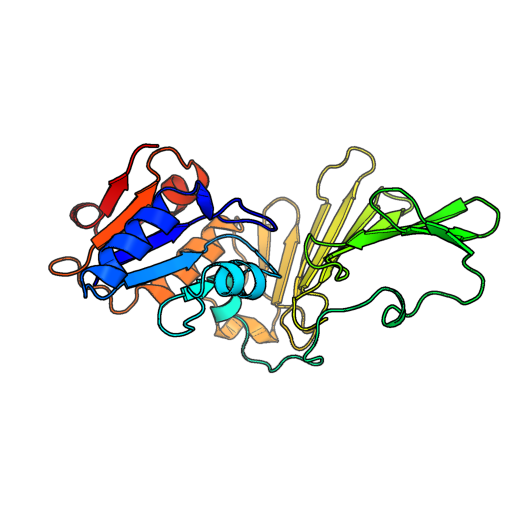1
ATOM 1390 C CA . VAL A 1 172 ? -10.405 -10.868 -4.018 1.00 96.88 172 VAL A CA 1
ATOM 1391 C C . VAL A 1 172 ? -10.372 -12.341 -3.632 1.00 96.88 172 VAL A C 1
ATOM 1393 O O . VAL A 1 172 ? -11.297 -12.845 -2.995 1.00 96.88 172 VAL A O 1
ATOM 1396 N N . PHE A 1 173 ? -9.289 -13.021 -3.988 1.00 97.69 173 PHE A N 1
ATOM 1397 C CA . PHE A 1 173 ? -9.037 -14.435 -3.738 1.00 97.69 173 PHE A CA 1
ATOM 1398 C C . PHE A 1 173 ? -7.816 -14.575 -2.832 1.00 97.69 173 PHE A C 1
ATOM 1400 O O . PHE A 1 173 ? -6.752 -14.046 -3.146 1.00 97.69 173 PHE A O 1
ATOM 1407 N N . ILE A 1 174 ? -7.972 -15.279 -1.713 1.00 96.50 174 ILE A N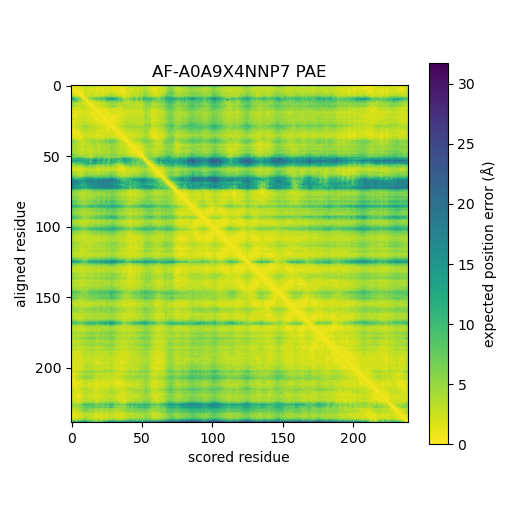 1
ATOM 1408 C CA . ILE A 1 174 ? -6.903 -15.513 -0.740 1.00 96.50 174 ILE A CA 1
ATOM 1409 C C . ILE A 1 174 ? -6.137 -16.785 -1.097 1.00 96.50 174 ILE A C 1
ATOM 1411 O O . ILE A 1 174 ? -6.724 -17.865 -1.254 1.00 96.50 174 ILE A O 1
ATOM 1415 N N . GLU A 1 175 ? -4.814 -16.673 -1.150 1.00 95.94 175 GLU A N 1
ATOM 1416 C CA . GLU A 1 175 ? -3.935 -17.802 -1.420 1.00 95.94 175 GLU A CA 1
ATOM 1417 C C . GLU A 1 175 ? -3.948 -18.829 -0.293 1.00 95.94 175 GLU A C 1
ATOM 1419 O O . GLU A 1 175 ? -4.065 -18.504 0.891 1.00 95.94 175 GLU A O 1
ATOM 1424 N N . LYS A 1 176 ? -3.791 -20.101 -0.670 1.00 94.12 176 LYS A N 1
ATOM 1425 C CA . LYS A 1 176 ? -3.967 -21.260 0.218 1.00 94.12 176 LYS A CA 1
ATOM 1426 C C . LYS A 1 176 ? -3.204 -21.147 1.539 1.00 94.12 176 LYS A C 1
ATOM 1428 O O . LYS A 1 176 ? -3.756 -21.475 2.588 1.00 94.12 176 LYS A O 1
ATOM 1433 N N . ASP A 1 177 ? -1.967 -20.666 1.489 1.00 91.81 177 ASP A N 1
ATOM 1434 C CA . ASP A 1 177 ? -1.094 -20.558 2.661 1.00 91.81 177 ASP A CA 1
ATOM 1435 C C . ASP A 1 177 ? -1.568 -19.493 3.667 1.00 91.81 177 ASP A C 1
ATOM 1437 O O . ASP A 1 177 ? -1.255 -19.597 4.858 1.00 91.81 177 ASP A O 1
ATOM 1441 N N . TYR A 1 178 ? -2.380 -18.526 3.222 1.00 92.31 178 TYR A N 1
ATOM 1442 C CA . TYR A 1 178 ? -2.917 -17.448 4.055 1.00 92.31 178 TYR A CA 1
ATOM 1443 C C . TYR A 1 178 ? -4.365 -17.653 4.477 1.00 92.31 178 TYR A C 1
ATOM 1445 O O . TYR A 1 178 ? -4.802 -16.974 5.398 1.00 92.31 178 TYR A O 1
ATOM 1453 N N . GLN A 1 179 ? -5.106 -18.605 3.901 1.00 93.06 179 GLN A N 1
ATOM 1454 C CA . GLN A 1 179 ? -6.540 -18.791 4.187 1.00 93.06 179 GLN A CA 1
ATOM 1455 C C . GLN A 1 179 ? -6.868 -18.940 5.680 1.00 93.06 179 GLN A C 1
ATOM 1457 O O . GLN A 1 179 ? -7.935 -18.527 6.109 1.00 93.06 179 GLN A O 1
ATOM 1462 N N . LYS A 1 180 ? -5.949 -19.467 6.500 1.00 90.62 180 LYS A N 1
ATOM 1463 C CA . LYS A 1 180 ? -6.126 -19.571 7.963 1.00 90.62 180 LYS A CA 1
ATOM 1464 C C . LYS A 1 180 ? -6.170 -18.222 8.700 1.00 90.62 180 LYS A C 1
ATOM 1466 O O . LYS A 1 180 ? -6.582 -18.187 9.854 1.00 90.62 180 LYS A O 1
ATOM 1471 N N . HIS A 1 181 ? -5.697 -17.149 8.068 1.00 88.94 181 HIS A N 1
ATOM 1472 C CA . HIS A 1 181 ? -5.683 -15.788 8.611 1.00 88.94 181 HIS A CA 1
ATOM 1473 C C . HIS A 1 181 ? -6.951 -15.001 8.271 1.00 88.94 181 HIS A C 1
ATOM 1475 O O . HIS A 1 181 ? -7.132 -13.904 8.787 1.00 88.94 181 HIS A O 1
ATOM 1481 N N . PHE A 1 182 ? -7.826 -15.570 7.440 1.00 92.81 182 PHE A N 1
ATOM 1482 C CA . PHE A 1 182 ? -9.029 -14.925 6.936 1.00 92.81 182 PHE A CA 1
ATOM 1483 C C . PHE A 1 182 ? -10.266 -15.773 7.221 1.00 92.81 182 PHE A C 1
ATOM 1485 O O . PHE A 1 182 ? -10.224 -17.004 7.237 1.00 92.81 182 PHE A O 1
ATOM 1492 N N . LYS A 1 183 ? -11.409 -15.120 7.411 1.00 94.88 183 LYS A N 1
ATOM 1493 C CA . LYS A 1 183 ? -12.705 -15.786 7.602 1.00 94.88 183 LYS A CA 1
ATOM 1494 C C . LYS A 1 183 ? -13.223 -16.421 6.316 1.00 94.88 183 LYS A C 1
ATOM 1496 O O . LYS A 1 183 ? -13.995 -17.378 6.384 1.00 94.88 183 LYS A O 1
ATOM 1501 N N . LYS A 1 184 ? -12.854 -15.878 5.153 1.00 96.75 184 LYS A N 1
ATOM 1502 C CA . LYS A 1 184 ? -13.270 -16.368 3.833 1.00 96.75 184 LYS A CA 1
ATOM 1503 C C . LYS A 1 184 ? -12.053 -16.600 2.942 1.00 96.75 184 LYS A C 1
ATOM 1505 O O . LYS A 1 184 ? -11.001 -16.000 3.112 1.00 96.75 184 LYS A O 1
ATOM 1510 N N . VAL A 1 185 ? -12.234 -17.448 1.935 1.00 97.31 185 VAL A N 1
ATOM 1511 C CA . VAL A 1 185 ? -11.247 -17.644 0.858 1.00 97.31 185 VAL A CA 1
ATOM 1512 C C . VAL A 1 185 ? -11.467 -16.655 -0.293 1.00 97.31 185 VAL A C 1
ATOM 1514 O O . VAL A 1 185 ? -10.553 -16.371 -1.063 1.00 97.31 185 VAL A O 1
ATOM 1517 N N . THR A 1 186 ? -12.678 -16.113 -0.415 1.00 97.62 186 THR A N 1
ATOM 1518 C CA . THR A 1 186 ? -13.050 -15.163 -1.465 1.00 97.62 186 THR A CA 1
ATOM 1519 C C . THR A 1 186 ? -13.894 -14.044 -0.874 1.00 97.62 186 THR A C 1
ATOM 1521 O O . THR A 1 186 ? -14.799 -14.297 -0.074 1.00 97.62 186 THR A O 1
ATOM 1524 N N . TYR A 1 187 ? -13.604 -12.818 -1.293 1.00 97.38 187 TYR A N 1
ATOM 1525 C CA . TYR A 1 187 ? -14.276 -11.594 -0.872 1.00 97.38 187 TYR A CA 1
ATOM 1526 C C . TYR A 1 187 ? -14.769 -10.828 -2.097 1.00 97.38 187 TYR A C 1
ATOM 1528 O O . TYR A 1 187 ? -14.149 -10.875 -3.160 1.00 97.38 187 TYR A O 1
ATOM 1536 N N . ALA A 1 188 ? -15.884 -10.111 -1.955 1.00 95.88 188 ALA A N 1
ATOM 1537 C CA . ALA A 1 188 ? -16.463 -9.357 -3.068 1.00 95.88 188 ALA A CA 1
ATOM 1538 C C . ALA A 1 188 ? -15.657 -8.095 -3.417 1.00 95.88 188 ALA A C 1
ATOM 1540 O O . ALA A 1 188 ? -15.767 -7.584 -4.527 1.00 95.88 188 ALA A O 1
ATOM 1541 N N . SER A 1 189 ? -14.872 -7.580 -2.466 1.00 93.94 189 SER A N 1
ATOM 1542 C CA . SER A 1 189 ? -14.040 -6.394 -2.647 1.00 93.94 189 SER A CA 1
ATOM 1543 C C . SER A 1 189 ? -12.858 -6.378 -1.684 1.00 93.94 189 SER A C 1
ATOM 1545 O O . SER A 1 189 ? -12.905 -6.984 -0.611 1.00 93.94 189 SER A O 1
ATOM 1547 N N . PHE A 1 190 ? -11.827 -5.606 -2.030 1.00 91.50 190 PHE A N 1
ATOM 1548 C CA . PHE A 1 190 ? -10.712 -5.315 -1.127 1.00 91.50 190 PHE A CA 1
ATOM 1549 C C . PHE A 1 190 ? -11.160 -4.577 0.148 1.00 91.50 190 PHE A C 1
ATOM 1551 O O . PHE A 1 190 ? -10.599 -4.792 1.217 1.00 91.50 190 PHE A O 1
ATOM 1558 N N . LYS A 1 191 ? -12.245 -3.790 0.076 1.00 92.44 191 LYS A N 1
ATOM 1559 C CA . LYS A 1 191 ? -12.867 -3.154 1.249 1.00 92.44 191 LYS A CA 1
ATOM 1560 C C . LYS A 1 191 ? -13.246 -4.182 2.319 1.00 92.44 191 LYS A C 1
ATOM 1562 O O . LYS A 1 191 ? -12.982 -3.948 3.494 1.00 92.44 191 LYS A O 1
ATOM 1567 N N . GLU A 1 192 ? -13.825 -5.326 1.938 1.00 93.62 192 GLU A N 1
ATOM 1568 C CA . GLU A 1 192 ? -14.194 -6.360 2.918 1.00 93.62 192 GLU A CA 1
ATOM 1569 C C . GLU A 1 192 ? -12.972 -6.927 3.656 1.00 93.62 192 GLU A C 1
ATOM 1571 O O . GLU A 1 192 ? -13.068 -7.206 4.851 1.00 93.62 192 GLU A O 1
ATOM 1576 N N . ILE A 1 193 ? -11.827 -7.046 2.970 1.00 92.75 193 ILE A N 1
ATOM 1577 C CA . ILE A 1 193 ? -10.553 -7.445 3.583 1.00 92.75 193 ILE A CA 1
ATOM 1578 C C . ILE A 1 193 ? -10.124 -6.412 4.621 1.00 92.75 193 ILE A C 1
ATOM 1580 O O . ILE A 1 193 ? -9.905 -6.762 5.778 1.00 92.75 193 ILE A O 1
ATOM 1584 N N . CYS A 1 194 ? -10.051 -5.136 4.235 1.00 92.56 194 CYS A N 1
ATOM 1585 C CA . CYS A 1 194 ? -9.656 -4.059 5.143 1.00 92.56 194 CYS A CA 1
ATOM 1586 C C . CYS A 1 194 ? -10.579 -3.983 6.365 1.00 92.56 194 CYS A C 1
ATOM 1588 O O . CYS A 1 194 ? -10.098 -3.861 7.487 1.00 92.56 194 CYS A O 1
ATOM 1590 N N . MET A 1 195 ? -11.894 -4.124 6.184 1.00 93.06 195 MET A N 1
ATOM 1591 C CA . MET A 1 195 ? -12.825 -4.175 7.312 1.00 93.06 195 MET A CA 1
ATOM 1592 C C . MET A 1 195 ? -12.530 -5.360 8.234 1.00 93.06 195 MET A C 1
ATOM 1594 O O . MET A 1 195 ? -12.540 -5.197 9.450 1.00 93.06 195 MET A O 1
ATOM 1598 N N . GLU A 1 196 ? -12.279 -6.555 7.698 1.00 93.25 196 GLU A N 1
ATOM 1599 C CA . GLU A 1 196 ? -11.956 -7.719 8.524 1.00 93.25 196 GLU A CA 1
ATOM 1600 C C . GLU A 1 196 ? -10.672 -7.516 9.331 1.00 93.25 196 GLU A C 1
ATOM 1602 O O . GLU A 1 196 ? -10.676 -7.752 10.540 1.00 93.25 196 GLU A O 1
ATOM 1607 N N . LEU A 1 197 ? -9.612 -7.025 8.688 1.00 92.56 197 LEU A N 1
ATOM 1608 C CA . LEU A 1 197 ? -8.350 -6.716 9.355 1.00 92.56 197 LEU A CA 1
ATOM 1609 C C . LEU A 1 197 ? -8.542 -5.641 10.424 1.00 92.56 197 LEU A C 1
ATOM 1611 O O . LEU A 1 197 ? -8.024 -5.786 11.525 1.00 92.56 197 LEU A O 1
ATOM 1615 N N . LEU A 1 198 ? -9.348 -4.609 10.157 1.00 93.19 198 LEU A N 1
ATOM 1616 C CA . LEU A 1 198 ? -9.615 -3.543 11.123 1.00 93.19 198 LEU A CA 1
ATOM 1617 C C . LEU A 1 198 ? -10.323 -4.084 12.369 1.00 93.19 198 LEU A C 1
ATOM 1619 O O . LEU A 1 198 ? -9.960 -3.723 13.487 1.00 93.19 198 LEU A O 1
ATOM 1623 N N . HIS A 1 199 ? -11.279 -5.003 12.199 1.00 91.88 199 HIS A N 1
ATOM 1624 C CA . HIS A 1 199 ? -11.919 -5.684 13.328 1.00 91.88 199 HIS A CA 1
ATOM 1625 C C . HIS A 1 199 ? -10.928 -6.519 14.149 1.00 91.88 199 HIS A C 1
ATOM 1627 O O . HIS A 1 199 ? -11.073 -6.600 15.366 1.00 91.88 199 HIS A O 1
ATOM 1633 N N . ILE A 1 200 ? -9.933 -7.140 13.507 1.00 91.06 200 ILE A N 1
ATOM 1634 C CA . ILE A 1 200 ? -8.868 -7.875 14.204 1.00 91.06 200 ILE A CA 1
ATOM 1635 C C . ILE A 1 200 ? -7.981 -6.898 14.986 1.00 91.06 200 ILE A C 1
ATOM 1637 O O . ILE A 1 200 ? -7.721 -7.126 16.166 1.00 91.06 200 ILE A O 1
ATOM 1641 N N . THR A 1 201 ? -7.571 -5.785 14.372 1.00 91.38 201 THR A N 1
ATOM 1642 C CA . THR A 1 201 ? -6.762 -4.739 15.024 1.00 91.38 201 THR A CA 1
ATOM 1643 C C . THR A 1 201 ? -7.455 -4.160 16.253 1.00 91.38 201 THR A C 1
ATOM 1645 O O . THR A 1 201 ? -6.820 -3.914 17.277 1.00 91.38 201 THR A O 1
ATOM 1648 N N . LEU A 1 202 ? -8.770 -3.964 16.166 1.00 92.81 202 LEU A N 1
ATOM 1649 C CA . LEU A 1 202 ? -9.599 -3.375 17.216 1.00 92.81 202 LEU A CA 1
ATOM 1650 C C . LEU A 1 202 ? -10.231 -4.425 18.146 1.00 92.81 202 LEU A C 1
ATOM 1652 O O . LEU A 1 202 ? -11.182 -4.113 18.856 1.00 92.81 202 LEU A O 1
ATOM 1656 N N . VAL A 1 203 ? -9.719 -5.662 18.193 1.00 91.06 203 VAL A N 1
ATOM 1657 C CA . VAL A 1 203 ? -10.318 -6.752 18.996 1.00 91.06 203 VAL A CA 1
ATOM 1658 C C . VAL A 1 203 ? -10.436 -6.425 20.491 1.00 91.06 203 VAL A C 1
ATOM 1660 O O . VAL A 1 203 ? -11.364 -6.887 21.149 1.00 91.06 203 VAL A O 1
ATOM 1663 N N . ASN A 1 204 ? -9.520 -5.606 21.017 1.00 91.31 204 ASN A N 1
ATOM 1664 C CA . ASN A 1 204 ? -9.494 -5.180 22.420 1.00 91.31 204 ASN A CA 1
ATOM 1665 C C . ASN A 1 204 ? -10.050 -3.762 22.633 1.00 91.31 204 ASN A C 1
ATOM 1667 O O . ASN A 1 204 ? -9.884 -3.209 23.716 1.00 91.31 204 ASN A O 1
ATOM 1671 N N . PHE A 1 205 ? -10.673 -3.163 21.615 1.00 94.75 205 PHE A N 1
ATOM 1672 C CA . PHE A 1 205 ? -11.260 -1.830 21.713 1.00 94.75 205 PHE A CA 1
ATOM 1673 C C . PHE A 1 205 ? -12.408 -1.828 22.730 1.00 94.75 205 PHE A C 1
ATOM 1675 O O . PHE A 1 205 ? -13.333 -2.640 22.634 1.00 94.75 205 PHE A O 1
ATOM 1682 N N . ASN A 1 206 ? -12.371 -0.906 23.690 1.00 95.25 206 ASN A N 1
ATOM 1683 C CA . ASN A 1 206 ? -13.423 -0.695 24.679 1.00 95.25 206 ASN A CA 1
ATOM 1684 C C . ASN A 1 206 ? -14.259 0.543 24.308 1.00 95.25 206 ASN A C 1
ATOM 1686 O O . ASN A 1 206 ? -13.840 1.660 24.606 1.00 95.25 206 ASN A O 1
ATOM 1690 N N . PRO A 1 207 ? -15.486 0.393 23.772 1.00 94.25 207 PRO A N 1
ATOM 1691 C CA . PRO A 1 207 ? -16.314 1.524 23.339 1.00 94.25 207 PRO A CA 1
ATOM 1692 C C . PRO A 1 207 ? -16.588 2.593 24.405 1.00 94.25 207 PRO A C 1
ATOM 1694 O O . PRO A 1 207 ? -16.853 3.753 24.083 1.00 94.25 207 PRO A O 1
ATOM 1697 N N . LYS A 1 208 ? -16.518 2.233 25.693 1.00 94.12 208 LYS A N 1
ATOM 1698 C CA . LYS A 1 208 ? -16.743 3.182 26.792 1.00 94.12 208 LYS A CA 1
ATOM 1699 C C . LYS A 1 208 ? -15.541 4.097 27.024 1.00 94.12 208 LYS A C 1
ATOM 1701 O O . LYS A 1 208 ? -15.730 5.278 27.317 1.00 94.12 208 LYS A O 1
ATOM 1706 N N . GLU A 1 209 ? -14.331 3.580 26.852 1.00 95.25 209 GLU A N 1
ATOM 1707 C CA . GLU A 1 209 ? -13.074 4.238 27.244 1.00 95.25 209 GLU A CA 1
ATOM 1708 C C . GLU A 1 209 ? -12.244 4.703 26.045 1.00 95.25 209 GLU A C 1
ATOM 1710 O O . GLU A 1 209 ? -11.552 5.718 26.126 1.00 95.25 209 GLU A O 1
ATOM 1715 N N . ASP A 1 210 ? -12.359 4.004 24.921 1.00 96.94 210 ASP A N 1
ATOM 1716 C CA . ASP A 1 210 ? -11.579 4.249 23.719 1.00 96.94 210 ASP A CA 1
ATOM 1717 C C . ASP A 1 210 ? -12.354 5.071 22.701 1.00 96.94 210 ASP A C 1
ATOM 1719 O O . ASP A 1 210 ? -13.590 5.073 22.668 1.00 96.94 210 ASP A O 1
ATOM 1723 N N . ARG A 1 211 ? -11.619 5.795 21.859 1.00 96.75 211 ARG A N 1
ATOM 1724 C CA . ARG A 1 211 ? -12.193 6.561 20.750 1.00 96.75 211 ARG A CA 1
ATOM 1725 C C . ARG A 1 211 ? -11.481 6.235 19.454 1.00 96.75 211 ARG A C 1
ATOM 1727 O O . ARG A 1 211 ? -10.260 6.098 19.441 1.00 96.75 211 ARG A O 1
ATOM 1734 N N . LEU A 1 212 ? -12.259 6.133 18.383 1.00 96.94 212 LEU A N 1
ATOM 1735 C CA . LEU A 1 212 ? -11.756 6.020 17.021 1.00 96.94 212 LEU A CA 1
ATOM 1736 C C . LEU A 1 212 ? -11.893 7.384 16.346 1.00 96.94 212 LEU A C 1
ATOM 1738 O O . LEU A 1 212 ? -13.001 7.847 16.106 1.00 96.94 212 LEU A O 1
ATOM 1742 N N . VAL A 1 213 ? -10.775 8.038 16.083 1.00 97.12 213 VAL A N 1
ATOM 1743 C CA . VAL A 1 213 ? -10.680 9.341 15.436 1.00 97.12 213 VAL A CA 1
ATOM 1744 C C . VAL A 1 213 ? -10.478 9.141 13.937 1.00 97.12 213 VAL A C 1
ATOM 1746 O O . VAL A 1 213 ? -9.592 8.391 13.521 1.00 97.12 213 VAL A O 1
ATOM 1749 N N . VAL A 1 214 ? -11.298 9.804 13.126 1.00 96.12 214 VAL A N 1
ATOM 1750 C CA . VAL A 1 214 ? -11.293 9.679 11.661 1.00 96.12 214 VAL A CA 1
ATOM 1751 C C . VAL A 1 214 ? -11.451 11.042 10.994 1.00 96.12 214 VAL A C 1
ATOM 1753 O O . VAL A 1 214 ? -12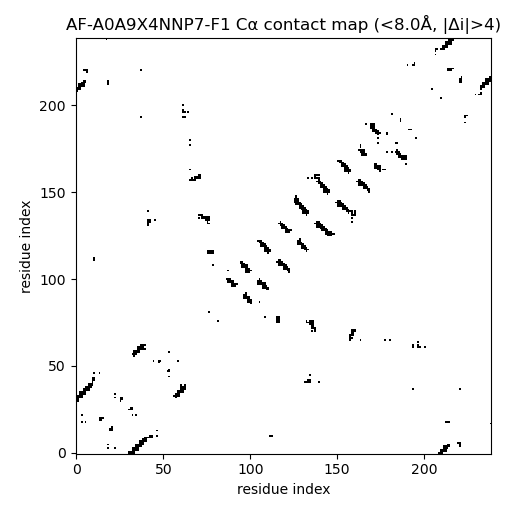.054 11.948 11.575 1.00 96.12 214 VAL A O 1
ATOM 1756 N N . ASP A 1 215 ? -10.963 11.177 9.761 1.00 94.44 215 ASP A N 1
ATOM 1757 C CA . ASP A 1 215 ? -11.315 12.312 8.904 1.00 94.44 215 ASP A CA 1
ATOM 1758 C C . ASP A 1 215 ? -12.692 12.060 8.267 1.00 94.44 215 ASP A C 1
ATOM 1760 O O . ASP A 1 215 ? -12.868 11.145 7.461 1.00 94.44 215 ASP A O 1
ATOM 1764 N N . GLY A 1 216 ? -13.676 12.873 8.651 1.00 93.50 216 GLY A N 1
ATOM 1765 C CA . GLY A 1 216 ? -15.056 12.794 8.182 1.00 93.50 216 GLY A CA 1
ATOM 1766 C C . GLY A 1 216 ? -15.254 13.212 6.723 1.00 93.50 216 GLY A C 1
ATOM 1767 O O . GLY A 1 216 ? -16.350 13.034 6.194 1.00 93.50 216 GLY A O 1
ATOM 1768 N N . THR A 1 217 ? -14.228 13.765 6.076 1.00 92.62 217 THR A N 1
ATOM 1769 C CA . THR A 1 217 ? -14.224 14.108 4.644 1.00 92.62 217 THR A CA 1
ATOM 1770 C C . THR A 1 217 ? -13.655 12.990 3.768 1.00 92.62 217 THR A C 1
ATOM 1772 O O . THR A 1 217 ? -13.753 13.051 2.543 1.00 92.62 217 THR A O 1
ATOM 1775 N N . ASN A 1 218 ? -13.077 11.949 4.377 1.00 92.69 218 ASN A N 1
ATOM 1776 C CA . ASN A 1 218 ? -12.424 10.872 3.653 1.00 92.69 218 ASN A CA 1
ATOM 1777 C C . ASN A 1 218 ? -13.398 9.733 3.313 1.00 92.69 218 ASN A C 1
ATOM 1779 O O . ASN A 1 218 ? -13.699 8.887 4.156 1.00 92.69 218 ASN A O 1
ATOM 1783 N N . ASP A 1 219 ? -13.837 9.659 2.054 1.00 93.56 219 ASP A N 1
ATOM 1784 C CA . ASP A 1 219 ? -14.791 8.641 1.585 1.00 93.56 219 ASP A CA 1
ATOM 1785 C C . ASP A 1 219 ? -14.338 7.201 1.873 1.00 93.56 219 ASP A C 1
ATOM 1787 O O . ASP A 1 219 ? -15.152 6.346 2.229 1.00 93.56 219 ASP A O 1
ATOM 1791 N N . TRP A 1 220 ? -13.042 6.905 1.735 1.00 93.31 220 TRP A N 1
ATOM 1792 C CA . TRP A 1 220 ? -12.516 5.559 1.958 1.00 93.31 220 TRP A CA 1
ATOM 1793 C C . TRP A 1 220 ? -12.636 5.153 3.429 1.00 93.31 220 TRP A C 1
ATOM 1795 O O . TRP A 1 220 ? -13.242 4.119 3.726 1.00 93.31 220 TRP A O 1
ATOM 1805 N N . VAL A 1 221 ? -12.113 5.977 4.339 1.00 93.56 221 VAL A N 1
ATOM 1806 C CA . VAL A 1 221 ? -12.159 5.750 5.790 1.00 93.56 221 VAL A CA 1
ATOM 1807 C C . VAL A 1 221 ? -13.603 5.701 6.273 1.00 93.56 221 VAL A C 1
ATOM 1809 O O . VAL A 1 221 ? -13.976 4.760 6.974 1.00 93.56 221 VAL A O 1
ATOM 1812 N N . MET A 1 222 ? -14.436 6.647 5.832 1.00 93.94 222 MET A N 1
ATOM 1813 C CA . MET A 1 222 ? -15.865 6.679 6.146 1.00 93.94 222 MET A CA 1
ATOM 1814 C C . MET A 1 222 ? -16.555 5.384 5.720 1.00 93.94 222 MET A C 1
ATOM 1816 O O . MET A 1 222 ? -17.276 4.773 6.508 1.00 93.94 222 MET A O 1
ATOM 1820 N N . SER A 1 223 ? -16.258 4.886 4.518 1.00 93.62 223 SER A N 1
ATOM 1821 C CA . SER A 1 223 ? -16.827 3.626 4.045 1.00 93.62 223 SER A CA 1
ATOM 1822 C C . SER A 1 223 ? -16.411 2.422 4.905 1.00 93.62 223 SER A C 1
ATOM 1824 O O . SER A 1 223 ? -17.195 1.483 5.050 1.00 93.62 223 SER A O 1
ATOM 1826 N N . LEU A 1 224 ? -15.196 2.409 5.470 1.00 92.62 224 LEU A N 1
ATOM 1827 C CA . LEU A 1 224 ? -14.711 1.310 6.315 1.00 92.62 224 LEU A CA 1
ATOM 1828 C C . LEU A 1 224 ? -15.411 1.267 7.678 1.00 92.62 224 LEU A C 1
ATOM 1830 O O . LEU A 1 224 ? -15.616 0.180 8.220 1.00 92.62 224 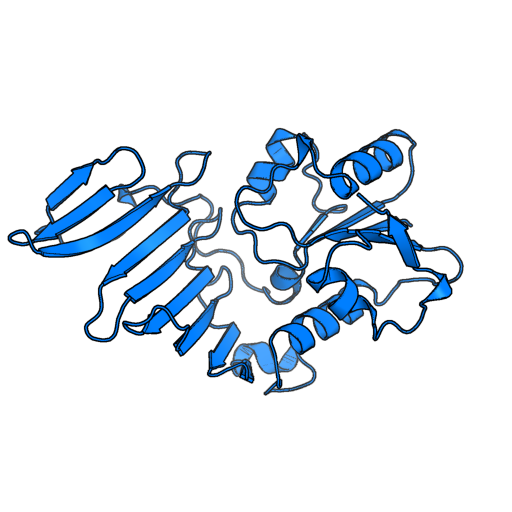LEU A O 1
ATOM 1834 N N . ILE A 1 225 ? -15.785 2.427 8.220 1.00 92.25 225 ILE A N 1
ATOM 1835 C CA . ILE A 1 225 ? -16.384 2.542 9.558 1.00 92.25 225 ILE A CA 1
ATOM 1836 C C . ILE A 1 225 ? -17.917 2.487 9.562 1.00 92.25 225 ILE A C 1
ATOM 1838 O O . ILE A 1 225 ? -18.499 2.324 10.630 1.00 92.25 225 ILE A O 1
ATOM 1842 N N . GLU A 1 226 ? -18.587 2.543 8.404 1.00 87.06 226 GLU A N 1
ATOM 1843 C CA . GLU A 1 226 ? -20.052 2.366 8.283 1.00 87.06 226 GLU A CA 1
ATOM 1844 C C . GLU A 1 226 ? -20.568 1.085 8.965 1.00 87.06 226 GLU A C 1
ATOM 1846 O O . GLU A 1 226 ? -21.701 1.039 9.440 1.00 87.06 226 GLU A O 1
ATOM 1851 N N . GLY A 1 227 ? -19.742 0.035 9.009 1.00 77.06 227 GLY A N 1
ATOM 1852 C CA . GLY A 1 227 ? -20.072 -1.255 9.616 1.00 77.06 227 GLY A CA 1
ATOM 1853 C C . GLY A 1 227 ? -19.582 -1.440 11.053 1.00 77.06 227 GLY A C 1
ATOM 1854 O O . GLY A 1 227 ? -19.645 -2.564 11.554 1.00 77.06 227 GLY A O 1
ATOM 1855 N N . ILE A 1 228 ? -19.048 -0.402 11.704 1.00 85.56 228 ILE A N 1
ATOM 1856 C CA . ILE A 1 228 ? -18.452 -0.542 13.034 1.00 85.56 228 ILE A CA 1
ATOM 1857 C C . ILE A 1 228 ? -19.531 -0.704 14.114 1.00 85.56 228 ILE A C 1
ATOM 1859 O O . ILE A 1 228 ? -20.545 -0.010 14.126 1.00 85.56 228 ILE A O 1
ATOM 1863 N N . GLY A 1 229 ? -19.316 -1.631 15.050 1.00 85.31 229 GLY A N 1
ATOM 1864 C CA . GLY A 1 229 ? -20.307 -1.987 16.076 1.00 85.31 229 GLY A CA 1
ATOM 1865 C C . GLY A 1 229 ? -20.460 -0.987 17.231 1.00 85.31 229 GLY A C 1
ATOM 1866 O O . GLY A 1 229 ? -21.156 -1.300 18.192 1.00 85.31 229 GLY A O 1
ATOM 1867 N N . PHE A 1 230 ? -19.786 0.162 17.167 1.00 89.75 230 PHE A N 1
ATOM 1868 C CA . PHE A 1 230 ? -19.703 1.171 18.234 1.00 89.75 230 PHE A CA 1
ATOM 1869 C C . PHE A 1 230 ? -19.634 2.604 17.662 1.00 89.75 230 PHE A C 1
ATOM 1871 O O . PHE A 1 230 ? -18.656 3.327 17.876 1.00 89.75 230 PHE A O 1
ATOM 1878 N N . PRO A 1 231 ? -20.641 3.040 16.883 1.00 90.69 231 PRO A N 1
ATOM 1879 C CA . PRO A 1 231 ? -20.629 4.351 16.230 1.00 90.69 231 PRO A CA 1
ATOM 1880 C C . PRO A 1 231 ? -20.523 5.530 17.214 1.00 90.69 231 PRO A C 1
ATOM 1882 O O . PRO A 1 231 ? -19.990 6.578 16.861 1.00 90.69 231 PRO A O 1
ATOM 1885 N N . GLU A 1 232 ? -20.987 5.371 18.454 1.00 91.75 232 GLU A N 1
ATOM 1886 C CA . GLU A 1 232 ? -20.909 6.376 19.520 1.00 91.75 232 GLU A CA 1
ATOM 1887 C C . GLU A 1 232 ? -19.481 6.670 20.002 1.00 91.75 232 GLU A C 1
ATOM 1889 O O . GLU A 1 232 ? -19.241 7.703 20.628 1.00 91.75 232 GLU A O 1
ATOM 1894 N N . SER A 1 233 ? -18.537 5.772 19.718 1.00 94.75 233 SER A N 1
ATOM 1895 C CA . SER A 1 233 ? -17.125 5.915 20.085 1.00 94.75 233 SER A CA 1
ATOM 1896 C C . SER A 1 233 ? -16.290 6.546 18.968 1.00 94.75 233 SER A C 1
ATOM 1898 O O . SER A 1 233 ? -15.085 6.739 19.147 1.00 94.75 233 SER A O 1
ATOM 1900 N N . VAL A 1 234 ? -16.904 6.862 17.824 1.00 96.06 234 VAL A N 1
ATOM 1901 C CA . VAL A 1 234 ? -16.232 7.487 16.682 1.00 96.06 234 VAL A CA 1
ATOM 1902 C C . VAL A 1 234 ? -16.242 9.008 16.831 1.00 96.06 234 VAL A C 1
ATOM 1904 O O . VAL A 1 234 ? -17.281 9.625 17.067 1.00 96.06 234 VAL A O 1
ATOM 1907 N N . VAL A 1 235 ? -15.072 9.619 16.676 1.00 96.31 235 VAL A N 1
ATOM 1908 C CA . VAL A 1 235 ? -14.865 11.067 16.675 1.00 96.31 235 VAL A CA 1
ATOM 1909 C C . VAL A 1 235 ? -14.472 11.489 15.266 1.00 96.31 235 VAL A C 1
ATOM 1911 O O . VAL A 1 235 ? -13.452 11.052 14.740 1.00 96.31 235 VAL A O 1
ATOM 1914 N N . TYR A 1 236 ? -15.278 12.360 14.671 1.00 95.31 236 TYR A N 1
ATOM 1915 C CA . TYR A 1 236 ? -15.034 12.887 13.333 1.00 95.31 236 TYR A CA 1
ATOM 1916 C C . TYR A 1 236 ? -14.299 14.216 13.427 1.00 95.31 236 TYR A C 1
ATOM 1918 O O . TYR A 1 236 ? -14.743 15.135 14.122 1.00 95.31 236 TYR A O 1
ATOM 1926 N N . ILE A 1 237 ? -13.194 14.318 12.705 1.00 93.69 237 ILE A N 1
ATOM 1927 C CA . ILE A 1 237 ? -12.506 15.572 12.429 1.00 93.69 237 ILE A CA 1
ATOM 1928 C C . ILE A 1 237 ? -12.851 15.952 10.993 1.00 93.69 237 ILE A C 1
ATOM 1930 O O . ILE A 1 237 ? -12.827 15.101 10.114 1.00 93.69 237 ILE A O 1
ATOM 1934 N N . PHE A 1 238 ? -13.203 17.211 10.760 1.00 87.94 238 PHE A N 1
ATOM 1935 C CA . PHE A 1 238 ? -13.472 17.721 9.419 1.00 87.94 238 PHE A CA 1
ATOM 1936 C C . PHE A 1 238 ? -12.344 18.680 9.052 1.00 87.94 238 PHE A C 1
ATOM 1938 O O . PHE A 1 238 ? -12.155 19.681 9.752 1.00 87.94 238 PHE A O 1
ATOM 1945 N N . SER A 1 239 ? -11.579 18.316 8.024 1.00 67.81 239 SER A N 1
ATOM 1946 C CA . SER A 1 239 ? -10.518 19.129 7.426 1.00 67.81 239 SER A CA 1
ATOM 1947 C C . SER A 1 239 ? -11.034 19.995 6.276 1.00 67.81 239 SER A C 1
ATOM 1949 O O . SER A 1 239 ? -12.087 19.664 5.683 1.00 67.81 239 SER A O 1
#